Protein AF-A0A9E3Y0P7-F1 (afdb_monomer_lite)

Secondary structure (DSSP, 8-state):
-PEEEEEEEEEGGGTEEEEEEEPPPPTT--SPPPPEEEE-SSTTEEEEEETTEEEEEEEESHHHHTTSS--SS-GGGHHHHHHHHHHHHHHHHT---HHHHHH--EEEEEEEEGGGGBPP--------HHHHHHHHHHHHHHHHHHHHHHHHHHTT--SS-HHHHHHHHHHHHHHHHHHHHHHHHSS--HHHHHHHHHHHHHSSSS-HHHHHHHHHHHHHTT-TTTHHHHHHHHHHHHHHHHH----

Sequence (247 aa):
MTSAHVLLRYRPGADVLTGTVTVPAPADASGRDVDEVVETPDADTTLTWRDGVLSSFQLVFAAARTGQGPLPLPPALWPTVDTLIVTALHAVDDVHDVGARMRARAEATCELPIEALMRPAHADVAGSPHQLALARRTAERLSRSLSQLADAVHTRVPVDDEVEALHTDHLARLLRELSTTLDLHDTTAPGATAATRVAARAGETFAPAELELLETALTELDDPAEWSLAEESLESLLTALISQPDR

Foldseek 3Di:
DFKKKKKWKAQLLFRKIKIAIHGPDDPPPPDDPWDWDWDDQFPQKIFIATNQFTGMIMGGLLVLCVPVDDDPFQPVCNVVSNVQNVVQVVVCPPPPDPVCSRVDMTMDMDMDHRVSRGHPDDDPDDDDPVLLVVLLVLLLLLLVLLLLVLVLLLVQQDPPDPVLNVLSNVLSVLSNVQSVRSNPPSGADLSSLSVSLVSLVVHPSDDPVLSVLSNVLSVLSNDSVSSVVNSVSSVVSSVVSVVCVPD

pLDDT: mean 88.35, std 10.67, range [43.59, 98.06]

Structure (mmCIF, N/CA/C/O backbone):
data_AF-A0A9E3Y0P7-F1
#
_entry.id   AF-A0A9E3Y0P7-F1
#
loop_
_atom_site.group_PDB
_atom_site.id
_atom_site.type_symbol
_atom_site.label_atom_id
_atom_site.label_alt_id
_atom_site.label_comp_id
_atom_site.label_asym_id
_atom_site.label_entity_id
_atom_site.label_seq_id
_atom_site.pdbx_PDB_ins_code
_atom_site.Cartn_x
_atom_site.Cartn_y
_atom_site.Cartn_z
_atom_site.occupancy
_atom_site.B_iso_or_equiv
_atom_site.auth_seq_id
_atom_site.auth_comp_id
_atom_site.auth_asym_id
_atom_site.auth_atom_id
_atom_site.pdbx_PDB_model_num
ATOM 1 N N . MET A 1 1 ? 20.889 5.297 -29.175 1.00 59.59 1 MET A N 1
ATOM 2 C CA . MET A 1 1 ? 20.507 4.938 -27.796 1.00 59.59 1 MET A CA 1
ATOM 3 C C . MET A 1 1 ? 19.545 3.782 -27.898 1.00 59.59 1 MET A C 1
ATOM 5 O O . MET A 1 1 ? 18.612 3.883 -28.685 1.00 59.59 1 MET A O 1
ATOM 9 N N . THR A 1 2 ? 19.823 2.684 -27.205 1.00 84.38 2 THR A N 1
ATOM 10 C CA . THR A 1 2 ? 18.924 1.529 -27.185 1.00 84.38 2 THR A CA 1
ATOM 11 C C . THR A 1 2 ? 17.868 1.801 -26.118 1.00 84.38 2 THR A C 1
ATOM 13 O O . THR A 1 2 ? 18.213 2.000 -24.956 1.00 84.38 2 THR A O 1
ATOM 16 N N . SER A 1 3 ? 16.603 1.898 -26.518 1.00 91.38 3 SER A N 1
ATOM 17 C CA . SER A 1 3 ? 15.475 2.072 -25.601 1.00 91.38 3 SER A CA 1
ATOM 18 C C . SER A 1 3 ? 14.857 0.720 -25.253 1.00 91.38 3 SER A C 1
ATOM 20 O O . SER A 1 3 ? 14.897 -0.220 -26.047 1.00 91.38 3 SER A O 1
ATOM 22 N N . ALA A 1 4 ? 14.292 0.626 -24.056 1.00 93.56 4 ALA A N 1
ATOM 23 C CA . ALA A 1 4 ? 13.408 -0.445 -23.637 1.00 93.56 4 ALA A CA 1
ATOM 24 C C . ALA A 1 4 ? 11.958 0.041 -23.710 1.00 93.56 4 ALA A C 1
ATOM 26 O O . ALA A 1 4 ? 11.659 1.189 -23.371 1.00 93.56 4 ALA A O 1
ATOM 27 N N . HIS A 1 5 ? 11.059 -0.847 -24.122 1.00 96.12 5 HIS A N 1
ATOM 28 C CA . HIS A 1 5 ? 9.625 -0.603 -24.091 1.00 96.12 5 HIS A CA 1
ATOM 29 C C . HIS A 1 5 ? 9.048 -1.151 -22.787 1.00 96.12 5 HIS A C 1
ATOM 31 O O . HIS A 1 5 ? 9.172 -2.345 -22.503 1.00 96.12 5 HIS A O 1
ATOM 37 N N . VAL A 1 6 ? 8.396 -0.298 -22.007 1.00 97.38 6 VAL A N 1
ATOM 38 C CA . VAL A 1 6 ? 7.782 -0.661 -20.731 1.00 97.38 6 VAL A CA 1
ATOM 39 C C . VAL A 1 6 ? 6.270 -0.654 -20.882 1.00 97.38 6 VAL A C 1
ATOM 41 O O . VAL A 1 6 ? 5.691 0.328 -21.337 1.00 97.38 6 VAL A O 1
ATOM 44 N N . LEU A 1 7 ? 5.630 -1.744 -20.472 1.00 98.06 7 LEU A N 1
ATOM 45 C CA . LEU A 1 7 ? 4.182 -1.857 -20.350 1.00 98.06 7 LEU A CA 1
ATOM 46 C C . LEU A 1 7 ? 3.812 -1.951 -18.873 1.00 98.06 7 LEU A C 1
ATOM 48 O O . LEU A 1 7 ? 4.212 -2.895 -18.191 1.00 98.06 7 LEU A O 1
ATOM 52 N N . LEU A 1 8 ? 3.022 -0.988 -18.415 1.00 98.06 8 LEU A N 1
ATOM 53 C CA . LEU A 1 8 ? 2.489 -0.882 -17.066 1.00 98.06 8 LEU A CA 1
ATOM 54 C C . LEU A 1 8 ? 1.010 -1.251 -17.069 1.00 98.06 8 LEU A C 1
ATOM 56 O O . LEU A 1 8 ? 0.260 -0.836 -17.954 1.00 98.06 8 LEU A O 1
ATOM 60 N N . ARG A 1 9 ? 0.581 -2.005 -16.059 1.00 97.94 9 ARG A N 1
ATOM 61 C CA . ARG A 1 9 ? -0.820 -2.362 -15.837 1.00 97.94 9 ARG A CA 1
ATOM 62 C C . ARG A 1 9 ? -1.179 -2.156 -14.382 1.00 97.94 9 ARG A C 1
ATOM 64 O O . ARG A 1 9 ? -0.541 -2.740 -13.509 1.00 97.94 9 ARG A O 1
ATOM 71 N N . TYR A 1 10 ? -2.234 -1.394 -14.141 1.00 97.81 10 TYR A N 1
ATOM 72 C CA . TYR A 1 10 ? -2.752 -1.128 -12.809 1.00 97.81 10 TYR A CA 1
ATOM 73 C C . TYR A 1 10 ? -4.181 -1.653 -12.662 1.00 97.81 10 TYR A C 1
ATOM 75 O O . TYR A 1 10 ? -5.008 -1.523 -13.571 1.00 97.81 10 TYR A O 1
ATOM 83 N N . ARG A 1 11 ? -4.467 -2.273 -11.515 1.00 96.25 11 ARG A N 1
ATOM 84 C CA . ARG A 1 11 ? -5.785 -2.794 -11.141 1.00 96.25 11 ARG A CA 1
ATOM 85 C C . ARG A 1 11 ? -6.314 -2.033 -9.922 1.00 96.25 11 ARG A C 1
ATOM 87 O O . ARG A 1 11 ? -6.001 -2.455 -8.811 1.00 96.25 11 ARG A O 1
ATOM 94 N N . PRO A 1 12 ? -7.164 -1.004 -10.103 1.00 93.25 12 PRO A N 1
ATOM 95 C CA . PRO A 1 12 ? -7.681 -0.198 -8.995 1.00 93.25 12 PRO A CA 1
ATOM 96 C C . PRO A 1 12 ? -8.347 -1.030 -7.895 1.00 93.25 12 PRO A C 1
ATOM 98 O O . PRO A 1 12 ? -8.016 -0.896 -6.727 1.00 93.25 12 PRO A O 1
ATOM 101 N N . GLY A 1 13 ? -9.219 -1.976 -8.265 1.00 89.06 13 GLY A N 1
ATOM 102 C CA . GLY A 1 13 ? -9.946 -2.794 -7.284 1.00 89.06 13 GLY A CA 1
ATOM 103 C C . GLY A 1 13 ? -9.088 -3.768 -6.465 1.00 89.06 13 GLY A C 1
ATOM 104 O O . GLY A 1 13 ? -9.593 -4.343 -5.510 1.00 89.06 13 GLY A O 1
ATOM 105 N N . ALA A 1 14 ? -7.827 -3.995 -6.842 1.00 90.69 14 ALA A N 1
ATOM 106 C CA . ALA A 1 14 ? -6.884 -4.810 -6.070 1.00 90.69 14 ALA A CA 1
ATOM 107 C C . ALA A 1 14 ? -5.692 -3.993 -5.543 1.00 90.69 14 ALA A C 1
ATOM 109 O O . ALA A 1 14 ? -4.839 -4.546 -4.863 1.00 90.69 14 ALA A O 1
ATOM 110 N N . ASP A 1 15 ? -5.608 -2.719 -5.922 1.00 94.38 15 ASP A N 1
ATOM 111 C CA . ASP A 1 15 ? -4.443 -1.855 -5.764 1.00 94.38 15 ASP A CA 1
ATOM 112 C C . ASP A 1 15 ? -3.098 -2.510 -6.147 1.00 94.38 15 ASP A C 1
ATOM 114 O O . ASP A 1 15 ? -2.099 -2.417 -5.436 1.00 94.38 15 ASP A O 1
ATOM 118 N N . VAL A 1 16 ? -3.073 -3.206 -7.290 1.00 96.06 16 VAL A N 1
ATOM 119 C CA . VAL A 1 16 ? -1.866 -3.884 -7.796 1.00 96.06 16 VAL A CA 1
ATOM 120 C C . VAL A 1 16 ? -1.374 -3.223 -9.073 1.00 96.06 16 VAL A C 1
ATOM 122 O O . VAL A 1 16 ? -2.110 -3.135 -10.063 1.00 96.06 16 VAL A O 1
ATOM 125 N N . LEU A 1 17 ? -0.103 -2.831 -9.070 1.00 97.25 17 LEU A N 1
ATOM 126 C CA . LEU A 1 17 ? 0.642 -2.379 -10.237 1.00 97.25 17 LEU A CA 1
ATOM 127 C C . LEU A 1 17 ? 1.599 -3.480 -10.693 1.00 97.25 17 LEU A C 1
ATOM 129 O O . LEU A 1 17 ? 2.360 -4.030 -9.903 1.00 97.25 17 LEU A O 1
ATOM 133 N N . THR A 1 18 ? 1.601 -3.763 -11.990 1.00 97.88 18 THR A N 1
ATOM 134 C CA . THR A 1 18 ? 2.575 -4.657 -12.623 1.00 97.88 18 THR A CA 1
ATOM 135 C C . THR A 1 18 ? 3.251 -3.954 -13.785 1.00 97.88 18 THR A C 1
ATOM 137 O O . THR A 1 18 ? 2.623 -3.154 -14.482 1.00 97.88 18 THR A O 1
ATOM 140 N N . GLY A 1 19 ? 4.520 -4.270 -14.012 1.00 97.50 19 GLY A N 1
ATOM 141 C CA . GLY A 1 19 ? 5.274 -3.773 -15.152 1.00 97.50 19 GLY A CA 1
ATOM 142 C C . GLY A 1 19 ? 6.023 -4.888 -15.856 1.00 97.50 19 GLY A C 1
ATOM 143 O O . GLY A 1 19 ? 6.498 -5.830 -15.227 1.00 97.50 19 GLY A O 1
ATOM 144 N N . THR A 1 20 ? 6.127 -4.772 -17.175 1.00 97.44 20 THR A N 1
ATOM 145 C CA . THR A 1 20 ? 6.933 -5.659 -18.019 1.00 97.44 20 THR A CA 1
ATOM 146 C C . THR A 1 20 ? 7.803 -4.816 -18.934 1.00 97.44 20 THR A C 1
ATOM 148 O O . THR A 1 20 ? 7.320 -3.875 -19.564 1.00 97.44 20 THR A O 1
ATOM 151 N N . VAL A 1 21 ? 9.089 -5.141 -18.990 1.00 95.81 21 VAL A N 1
ATOM 152 C CA . VAL A 1 21 ? 10.099 -4.423 -19.760 1.00 95.81 21 VAL A CA 1
ATOM 153 C C . VAL A 1 21 ? 10.561 -5.318 -20.898 1.00 95.81 21 VAL A C 1
ATOM 155 O O . VAL A 1 21 ? 11.032 -6.435 -20.697 1.00 95.81 21 VAL A O 1
ATOM 158 N N . THR A 1 22 ? 10.423 -4.816 -22.118 1.00 94.06 22 THR A N 1
ATOM 159 C CA . THR A 1 22 ? 10.904 -5.474 -23.331 1.00 94.06 22 THR A CA 1
ATOM 160 C C . THR A 1 22 ? 12.111 -4.716 -23.854 1.00 94.06 22 THR A C 1
ATOM 162 O O . THR A 1 22 ? 12.001 -3.572 -24.294 1.00 94.06 22 THR A O 1
ATOM 165 N N . VAL A 1 23 ? 13.270 -5.368 -23.812 1.00 89.12 23 VAL A N 1
ATOM 166 C CA . VAL A 1 23 ? 14.513 -4.846 -24.379 1.00 89.12 23 VAL A CA 1
ATOM 167 C C . VAL A 1 23 ? 14.683 -5.416 -25.794 1.00 89.12 23 VAL A C 1
ATOM 169 O O . VAL A 1 23 ? 14.512 -6.626 -25.971 1.00 89.12 23 VAL A O 1
ATOM 172 N N . PRO A 1 24 ? 15.006 -4.598 -26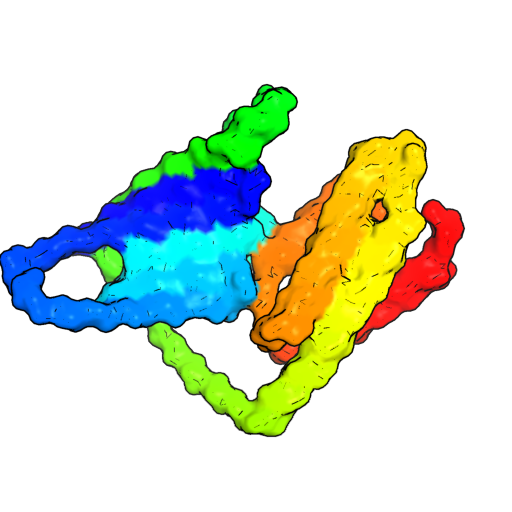.813 1.00 80.69 24 PRO A N 1
ATOM 173 C CA . PRO A 1 24 ? 15.304 -5.097 -28.149 1.00 80.69 24 PRO A CA 1
ATOM 174 C C . PRO A 1 24 ? 16.479 -6.074 -28.085 1.00 80.69 24 PRO A C 1
ATOM 176 O O . PRO A 1 24 ? 17.546 -5.727 -27.576 1.00 80.69 24 PRO A O 1
ATOM 179 N N . ALA A 1 25 ? 16.292 -7.292 -28.599 1.00 69.25 25 ALA A N 1
ATOM 180 C CA . ALA A 1 25 ? 17.371 -8.269 -28.645 1.00 69.25 25 ALA A CA 1
ATOM 181 C C . ALA A 1 25 ? 18.546 -7.698 -29.463 1.00 69.25 25 ALA A C 1
ATOM 183 O O . ALA A 1 25 ? 18.326 -7.206 -30.577 1.00 69.25 25 ALA A O 1
ATOM 184 N N . PRO A 1 26 ? 19.792 -7.759 -28.960 1.00 63.50 26 PRO A N 1
ATOM 185 C CA . PRO A 1 26 ? 20.939 -7.480 -29.804 1.00 63.50 26 PRO A CA 1
ATOM 186 C C . PRO A 1 26 ? 20.954 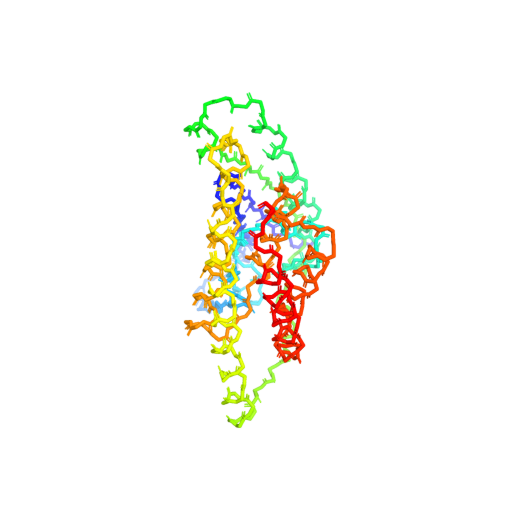-8.497 -30.951 1.00 63.50 26 PRO A C 1
ATOM 188 O O . PRO A 1 26 ? 20.660 -9.674 -30.737 1.00 63.50 26 PRO A O 1
ATOM 191 N N . ALA A 1 27 ? 21.302 -8.045 -32.160 1.00 57.06 27 ALA A N 1
ATOM 192 C CA . ALA A 1 27 ? 21.234 -8.838 -33.394 1.00 57.06 27 ALA A CA 1
ATOM 193 C C . ALA A 1 27 ? 21.994 -10.186 -33.339 1.00 57.06 27 ALA A C 1
ATOM 195 O O . ALA A 1 27 ? 21.704 -11.070 -34.140 1.00 57.06 27 ALA A O 1
ATOM 196 N N . ASP A 1 28 ? 22.885 -10.365 -32.355 1.00 57.88 28 ASP A N 1
ATOM 197 C CA . ASP A 1 28 ? 23.765 -11.528 -32.197 1.00 57.88 28 ASP A CA 1
ATOM 198 C C . ASP A 1 28 ? 23.522 -12.332 -30.896 1.00 57.88 28 ASP A C 1
ATOM 200 O O . ASP A 1 28 ? 24.358 -13.139 -30.487 1.00 57.88 28 ASP A O 1
ATOM 204 N N . ALA A 1 29 ? 22.389 -12.137 -30.210 1.00 58.00 29 ALA A N 1
ATOM 205 C CA . ALA A 1 29 ? 22.069 -12.830 -28.954 1.00 58.00 29 ALA A CA 1
ATOM 206 C C . ALA A 1 29 ? 21.524 -14.257 -29.169 1.00 58.00 29 ALA A C 1
ATOM 208 O O . ALA A 1 29 ? 20.414 -14.589 -28.755 1.00 58.00 29 ALA A O 1
ATOM 209 N N . SER A 1 30 ? 22.292 -15.132 -29.819 1.00 51.94 30 SER A N 1
ATOM 210 C CA . SER A 1 30 ? 21.978 -16.563 -29.856 1.00 51.94 30 SER A CA 1
ATOM 211 C C . SER A 1 30 ? 22.623 -17.285 -28.667 1.00 51.94 30 SER A C 1
ATOM 213 O O . SER A 1 30 ? 23.836 -17.486 -28.651 1.00 51.94 30 SER A O 1
ATOM 215 N N . GLY A 1 31 ? 21.810 -17.709 -27.694 1.00 54.59 31 GLY A N 1
ATOM 216 C CA . GLY A 1 31 ? 22.159 -18.793 -26.764 1.00 54.59 31 GLY A CA 1
ATOM 217 C C . GLY A 1 31 ? 22.937 -18.434 -25.493 1.00 54.59 31 GLY A C 1
ATOM 218 O O . GLY A 1 31 ? 23.616 -19.309 -24.962 1.00 54.59 31 GLY A O 1
ATOM 219 N N . ARG A 1 32 ? 22.864 -17.197 -24.985 1.00 58.84 32 ARG A N 1
ATOM 220 C CA . ARG A 1 32 ? 23.316 -16.927 -23.608 1.00 58.84 32 ARG A CA 1
ATOM 221 C C . ARG A 1 32 ? 22.236 -17.342 -22.614 1.00 58.84 32 ARG A C 1
ATOM 223 O O . ARG A 1 32 ? 21.102 -16.890 -22.746 1.00 58.84 32 ARG A O 1
ATOM 230 N N . ASP A 1 33 ? 22.616 -18.157 -21.630 1.00 61.19 33 ASP A N 1
ATOM 231 C CA . ASP A 1 33 ? 21.880 -18.234 -20.369 1.00 61.19 33 ASP A CA 1
ATOM 232 C C . ASP A 1 33 ? 21.888 -16.835 -19.764 1.00 61.19 33 ASP A C 1
ATOM 234 O O . ASP A 1 33 ? 22.947 -16.246 -19.531 1.00 61.19 33 ASP A O 1
ATOM 238 N N . VAL A 1 34 ? 20.693 -16.280 -19.628 1.00 72.56 34 VAL A N 1
ATOM 239 C CA . VAL A 1 34 ? 20.482 -14.931 -19.134 1.00 72.56 34 VAL A CA 1
ATOM 240 C C . VAL A 1 34 ? 20.297 -15.026 -17.630 1.00 72.56 34 VAL A C 1
ATOM 242 O O . VAL A 1 34 ? 19.441 -15.788 -17.180 1.00 72.56 34 VAL A O 1
ATOM 245 N N . ASP A 1 35 ? 21.103 -14.295 -16.862 1.00 80.56 35 ASP A N 1
ATOM 246 C CA . ASP A 1 35 ? 21.000 -14.329 -15.403 1.00 80.56 35 ASP A CA 1
ATOM 247 C C . ASP A 1 35 ? 19.690 -13.656 -14.982 1.00 80.56 35 ASP A C 1
ATOM 249 O O . ASP A 1 35 ? 19.445 -12.491 -15.321 1.00 80.56 35 ASP A O 1
ATOM 253 N N . GLU A 1 36 ? 18.830 -14.412 -14.300 1.00 87.62 36 GLU A N 1
ATOM 254 C CA . GLU A 1 36 ? 17.542 -13.949 -13.795 1.00 87.62 36 GLU A CA 1
ATOM 255 C C . GLU A 1 36 ? 17.575 -13.938 -12.270 1.00 87.62 36 GLU A C 1
ATOM 257 O O . GLU A 1 36 ? 17.712 -14.976 -11.622 1.00 87.62 36 GLU A O 1
ATOM 262 N N . VAL A 1 37 ? 17.434 -12.745 -11.698 1.00 89.75 37 VAL A N 1
ATOM 263 C CA . VAL A 1 37 ? 17.455 -12.524 -10.253 1.00 89.75 37 VAL A CA 1
ATOM 264 C C . VAL A 1 37 ? 16.094 -11.996 -9.829 1.00 89.75 37 VAL A C 1
ATOM 266 O O . VAL A 1 37 ? 15.655 -10.948 -10.303 1.00 89.75 37 VAL A O 1
ATOM 269 N N . VAL A 1 38 ? 15.432 -12.714 -8.925 1.00 91.25 38 VAL A N 1
ATOM 270 C CA . VAL A 1 38 ? 14.191 -12.264 -8.287 1.00 91.25 38 VAL A CA 1
ATOM 271 C C . VAL A 1 38 ? 14.531 -11.661 -6.932 1.00 91.25 38 VAL A C 1
ATOM 273 O O . VAL A 1 38 ? 15.202 -12.294 -6.119 1.00 91.25 38 VAL A O 1
ATOM 276 N N . GLU A 1 39 ? 14.053 -10.447 -6.696 1.00 90.38 39 GLU A N 1
ATOM 277 C CA . GLU A 1 39 ? 14.195 -9.731 -5.435 1.00 90.38 39 GLU A CA 1
ATOM 278 C C . GLU A 1 39 ? 12.827 -9.426 -4.834 1.00 90.38 39 GLU A C 1
ATOM 280 O O . GLU A 1 39 ? 11.889 -9.032 -5.531 1.00 90.38 39 GLU A O 1
ATOM 285 N N . THR A 1 40 ? 12.744 -9.560 -3.516 1.00 88.56 40 THR A N 1
ATOM 286 C CA . THR A 1 40 ? 11.600 -9.150 -2.700 1.00 88.56 40 THR A CA 1
ATOM 287 C C . THR A 1 40 ? 12.117 -8.175 -1.643 1.00 88.56 40 THR A C 1
ATOM 289 O O . THR A 1 40 ? 12.481 -8.616 -0.551 1.00 88.56 40 THR A O 1
ATOM 292 N N . PRO A 1 41 ? 12.273 -6.879 -1.982 1.00 85.56 41 PRO A N 1
ATOM 293 C CA . PRO A 1 41 ? 12.840 -5.893 -1.058 1.00 85.56 41 PRO A CA 1
ATOM 294 C C . PRO A 1 41 ? 11.957 -5.673 0.179 1.00 85.56 41 PRO A C 1
ATOM 296 O O . PRO A 1 41 ? 12.464 -5.294 1.229 1.00 85.56 41 PRO A O 1
ATOM 299 N N . ASP A 1 42 ? 10.661 -5.947 0.048 1.00 89.00 42 ASP A N 1
ATOM 300 C CA . ASP A 1 42 ? 9.655 -5.946 1.105 1.00 89.00 42 ASP A CA 1
ATOM 301 C C . ASP A 1 42 ? 8.555 -6.971 0.769 1.00 89.00 42 ASP A C 1
ATOM 303 O O . ASP A 1 42 ? 8.553 -7.552 -0.324 1.00 89.00 42 ASP A O 1
ATOM 307 N N . ALA A 1 43 ? 7.620 -7.200 1.694 1.00 88.62 43 ALA A N 1
ATOM 308 C CA . ALA A 1 43 ? 6.556 -8.194 1.541 1.00 88.62 43 ALA A CA 1
ATOM 309 C C . ALA A 1 43 ? 5.576 -7.908 0.390 1.00 88.62 43 ALA A C 1
ATOM 311 O O . ALA A 1 43 ? 4.974 -8.843 -0.142 1.00 88.62 43 ALA A O 1
ATOM 312 N N . ASP A 1 44 ? 5.423 -6.645 -0.022 1.00 92.38 44 ASP A N 1
ATOM 313 C CA . ASP A 1 44 ? 4.426 -6.243 -1.021 1.00 92.38 44 ASP A CA 1
ATOM 314 C C . ASP A 1 44 ? 5.053 -5.945 -2.396 1.00 92.38 44 ASP A C 1
ATOM 316 O O . ASP A 1 44 ? 4.370 -5.463 -3.309 1.00 92.38 44 ASP A O 1
ATOM 320 N N . THR A 1 45 ? 6.349 -6.233 -2.563 1.00 93.06 45 THR A N 1
ATOM 321 C CA . THR A 1 45 ? 7.111 -5.918 -3.775 1.00 93.06 45 THR A CA 1
ATOM 322 C C . THR A 1 45 ? 7.848 -7.136 -4.302 1.00 93.06 45 THR A C 1
ATOM 324 O O . THR A 1 45 ? 8.558 -7.838 -3.587 1.00 93.06 45 THR A O 1
ATOM 327 N N . THR A 1 46 ? 7.749 -7.360 -5.607 1.00 95.31 46 THR A N 1
ATOM 328 C CA . THR A 1 46 ? 8.589 -8.322 -6.322 1.00 95.31 46 THR A CA 1
ATOM 329 C C . THR A 1 46 ? 9.205 -7.646 -7.533 1.00 95.31 46 THR A C 1
ATOM 331 O O . THR A 1 46 ? 8.487 -7.073 -8.354 1.00 95.31 46 THR A O 1
ATOM 334 N N . LEU A 1 47 ? 10.525 -7.735 -7.662 1.00 95.69 47 LEU A N 1
ATOM 335 C CA . LEU A 1 47 ? 11.296 -7.237 -8.795 1.00 95.69 47 LEU A CA 1
ATOM 336 C C . LEU A 1 47 ? 11.997 -8.414 -9.467 1.00 95.69 47 LEU A C 1
ATOM 338 O O . LEU A 1 47 ? 12.584 -9.266 -8.805 1.00 95.69 47 LEU A O 1
ATOM 342 N N . THR A 1 48 ? 11.953 -8.463 -10.789 1.00 95.12 48 THR A N 1
ATOM 343 C CA . THR A 1 48 ? 12.698 -9.439 -11.581 1.00 95.12 48 THR A CA 1
ATOM 344 C C . THR A 1 48 ? 13.708 -8.684 -12.419 1.00 95.12 48 THR A C 1
ATOM 346 O O . THR A 1 48 ? 13.351 -7.781 -13.178 1.00 95.12 48 THR A O 1
ATOM 349 N N . TRP A 1 49 ? 14.971 -9.057 -12.285 1.00 93.19 49 TRP A N 1
ATOM 350 C CA . TRP A 1 49 ? 16.081 -8.497 -13.037 1.00 93.19 49 TRP A CA 1
ATOM 351 C C . TRP A 1 49 ? 16.597 -9.537 -14.015 1.00 93.19 49 TRP A C 1
ATOM 353 O O . TRP A 1 49 ? 16.741 -10.706 -13.667 1.00 93.19 49 TRP A O 1
ATOM 363 N N . ARG A 1 50 ? 16.901 -9.104 -15.234 1.00 91.25 50 ARG A N 1
ATOM 364 C CA . ARG A 1 50 ? 17.491 -9.924 -16.285 1.00 91.25 50 ARG A CA 1
ATOM 365 C C . ARG A 1 50 ? 18.703 -9.199 -16.850 1.00 91.25 50 ARG A C 1
ATOM 367 O O . ARG A 1 50 ? 18.565 -8.064 -17.299 1.00 91.25 50 ARG A O 1
ATOM 374 N N . ASP A 1 51 ? 19.881 -9.816 -16.779 1.00 87.69 51 ASP A N 1
ATOM 375 C CA . ASP A 1 51 ? 21.163 -9.168 -17.126 1.00 87.69 51 ASP A CA 1
ATOM 376 C C . ASP A 1 51 ? 21.384 -7.821 -16.404 1.00 87.69 51 ASP A C 1
ATOM 378 O O . ASP A 1 51 ? 21.942 -6.870 -16.952 1.00 87.69 51 ASP A O 1
ATOM 382 N N . GLY A 1 52 ? 20.901 -7.705 -15.162 1.00 88.56 52 GLY A N 1
ATOM 383 C CA . GLY A 1 52 ? 20.990 -6.463 -14.390 1.00 88.56 52 GLY A CA 1
ATOM 384 C C . GLY A 1 52 ? 20.066 -5.335 -14.868 1.00 88.56 52 GLY A C 1
ATOM 385 O O . GLY A 1 52 ? 20.198 -4.222 -14.372 1.00 88.56 52 GLY A O 1
ATOM 386 N N . VAL A 1 53 ? 19.126 -5.599 -15.779 1.00 91.94 53 VAL A N 1
ATOM 387 C CA . VAL A 1 53 ? 18.061 -4.672 -16.199 1.00 91.94 53 VAL A CA 1
ATOM 388 C C . VAL A 1 53 ? 16.727 -5.156 -15.639 1.00 91.94 53 VAL A C 1
ATOM 390 O O . VAL A 1 53 ? 16.465 -6.358 -15.617 1.00 91.94 53 VAL A O 1
ATOM 393 N N . LEU A 1 54 ? 15.867 -4.247 -15.181 1.00 94.56 54 LEU A N 1
ATOM 394 C CA . LEU A 1 54 ? 14.532 -4.607 -14.705 1.00 94.56 54 LEU A CA 1
ATOM 395 C C . LEU A 1 54 ? 13.749 -5.258 -15.851 1.00 94.56 54 LEU A C 1
ATOM 397 O O . LEU A 1 54 ? 13.592 -4.644 -16.903 1.00 94.56 54 LEU A O 1
ATOM 401 N N . SER A 1 55 ? 13.268 -6.486 -15.663 1.00 95.19 55 SER A N 1
ATOM 402 C CA . SER A 1 55 ? 12.494 -7.236 -16.661 1.00 95.19 55 SER A CA 1
ATOM 403 C C . SER A 1 55 ? 11.000 -7.228 -16.344 1.00 95.19 55 SER A C 1
ATOM 405 O O . SER A 1 55 ? 10.171 -7.049 -17.238 1.00 95.19 55 SER A O 1
ATOM 407 N N . SER A 1 56 ? 10.642 -7.358 -15.070 1.00 97.00 56 SER A N 1
ATOM 408 C CA . SER A 1 56 ? 9.268 -7.227 -14.595 1.00 97.00 56 SER A CA 1
ATOM 409 C C . SER A 1 56 ? 9.212 -6.816 -13.135 1.00 97.00 56 SER A C 1
ATOM 411 O O . SER A 1 56 ? 10.186 -6.957 -12.400 1.00 97.00 56 SER A O 1
ATOM 413 N N . PHE A 1 57 ? 8.056 -6.319 -12.710 1.00 97.19 57 PHE A N 1
ATOM 414 C CA . PHE A 1 57 ? 7.799 -6.026 -11.308 1.00 97.19 57 PHE A CA 1
ATOM 415 C C . PHE A 1 57 ? 6.320 -6.158 -10.951 1.00 97.19 57 PHE A C 1
ATOM 417 O O . PHE A 1 57 ? 5.445 -6.033 -11.814 1.00 97.19 57 PHE A O 1
ATOM 424 N N . GLN A 1 58 ? 6.060 -6.349 -9.662 1.00 97.31 58 GLN A N 1
ATOM 425 C CA . GLN A 1 58 ? 4.747 -6.269 -9.039 1.00 97.31 58 GLN A CA 1
ATOM 426 C C . GLN A 1 58 ? 4.853 -5.462 -7.745 1.00 97.31 58 GLN A C 1
ATOM 428 O O . GLN A 1 58 ? 5.700 -5.760 -6.906 1.00 97.31 58 GLN A O 1
ATOM 433 N N . LEU A 1 59 ? 3.986 -4.464 -7.595 1.00 95.56 59 LEU A N 1
ATOM 434 C CA . LEU A 1 59 ? 3.786 -3.707 -6.363 1.00 95.56 59 LEU A CA 1
ATOM 435 C C . LEU A 1 59 ? 2.328 -3.879 -5.935 1.00 95.56 59 LEU A C 1
ATOM 437 O O . LEU A 1 59 ? 1.416 -3.584 -6.715 1.00 95.56 59 LEU A O 1
ATOM 441 N N . VAL A 1 60 ? 2.114 -4.347 -4.710 1.00 94.75 60 VAL A N 1
ATOM 442 C CA . VAL A 1 60 ? 0.804 -4.358 -4.050 1.00 94.75 60 VAL A CA 1
ATOM 443 C C . VAL A 1 60 ? 0.679 -3.090 -3.199 1.00 94.75 60 VAL A C 1
ATOM 445 O O . VAL A 1 60 ? 1.676 -2.556 -2.712 1.00 94.75 60 VAL A O 1
ATOM 448 N N . PHE A 1 61 ? -0.543 -2.573 -3.084 1.00 93.75 61 PHE A N 1
ATOM 449 C CA . PHE A 1 61 ? -0.854 -1.273 -2.483 1.00 93.75 61 PHE A CA 1
ATOM 450 C C . PHE A 1 61 ? -0.180 -0.092 -3.203 1.00 93.75 61 PHE A C 1
ATOM 452 O O . PHE A 1 61 ? 0.331 0.849 -2.588 1.00 93.75 61 PHE A O 1
ATOM 459 N N . ALA A 1 62 ? -0.124 -0.160 -4.536 1.00 93.19 62 ALA A N 1
ATOM 460 C CA . ALA A 1 62 ? 0.623 0.798 -5.342 1.00 93.19 62 ALA A CA 1
ATOM 461 C C . ALA A 1 62 ? 0.086 2.232 -5.209 1.00 93.19 62 ALA A C 1
ATOM 463 O O . ALA A 1 62 ? 0.882 3.158 -5.076 1.00 93.19 62 ALA A O 1
ATOM 464 N N . ALA A 1 63 ? -1.236 2.425 -5.204 1.00 92.94 63 ALA A N 1
ATOM 465 C CA . ALA A 1 63 ? -1.853 3.728 -4.992 1.00 92.94 63 ALA A CA 1
ATOM 466 C C . ALA A 1 63 ? -1.638 4.236 -3.575 1.00 92.94 63 ALA A C 1
ATOM 468 O O . ALA A 1 63 ? -1.301 5.406 -3.415 1.00 92.94 63 ALA A O 1
ATOM 469 N N . ALA A 1 64 ? -1.758 3.378 -2.559 1.00 90.81 64 ALA A N 1
ATOM 470 C CA . ALA A 1 64 ? -1.493 3.797 -1.186 1.00 90.81 64 ALA A CA 1
ATOM 471 C C . ALA A 1 64 ? -0.058 4.327 -1.009 1.00 90.81 64 ALA A C 1
ATOM 473 O O . ALA A 1 64 ? 0.165 5.276 -0.261 1.00 90.81 64 ALA A O 1
ATOM 474 N N . ARG A 1 65 ? 0.908 3.760 -1.745 1.00 88.62 65 ARG A N 1
ATOM 475 C CA . ARG A 1 65 ? 2.308 4.210 -1.761 1.00 88.62 65 ARG A CA 1
ATOM 476 C C . ARG A 1 65 ? 2.529 5.520 -2.527 1.00 88.62 65 ARG A C 1
ATOM 478 O O . ARG A 1 65 ? 3.530 6.196 -2.275 1.00 88.62 65 ARG A O 1
ATOM 485 N N . THR A 1 66 ? 1.638 5.905 -3.446 1.00 84.31 66 THR A N 1
ATOM 486 C CA . THR A 1 66 ? 1.790 7.176 -4.175 1.00 84.31 66 THR A CA 1
ATOM 487 C C . THR A 1 66 ? 1.742 8.356 -3.199 1.00 84.31 66 THR A C 1
ATOM 489 O O . THR A 1 66 ? 0.817 8.503 -2.405 1.00 84.31 66 THR A O 1
ATOM 492 N N . GLY A 1 67 ? 2.790 9.183 -3.205 1.00 70.62 67 GLY A N 1
ATOM 493 C CA . GLY A 1 67 ? 2.927 10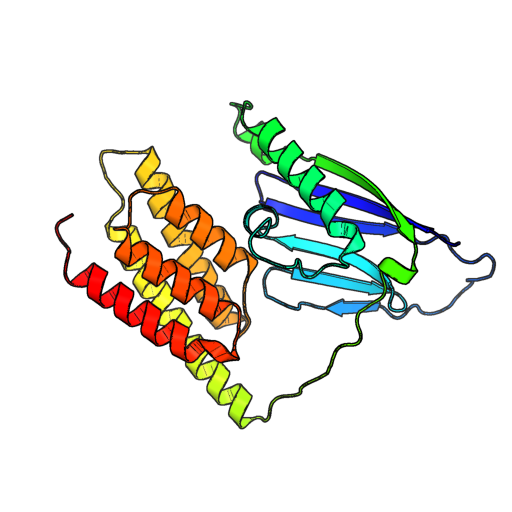.316 -2.281 1.00 70.62 67 GLY A CA 1
ATOM 494 C C . GLY A 1 67 ? 3.415 9.976 -0.864 1.00 70.62 67 GLY A C 1
ATOM 495 O O . GLY A 1 67 ? 3.529 10.895 -0.056 1.00 70.62 67 GLY A O 1
ATOM 496 N N . GLN A 1 68 ? 3.732 8.710 -0.554 1.00 73.38 68 GLN A N 1
ATOM 497 C CA . GLN A 1 68 ? 4.278 8.291 0.752 1.00 73.38 68 GLN A CA 1
ATOM 498 C C . GLN A 1 68 ? 5.810 8.140 0.765 1.00 73.38 68 GLN A C 1
ATOM 500 O O . GLN A 1 68 ? 6.390 7.912 1.821 1.00 73.38 68 GLN A O 1
ATOM 505 N N . GLY A 1 69 ? 6.483 8.274 -0.381 1.00 70.94 69 GLY A N 1
ATOM 506 C CA . GLY A 1 69 ? 7.936 8.137 -0.473 1.00 70.94 69 GLY A CA 1
ATOM 507 C C . GLY A 1 69 ? 8.403 7.603 -1.829 1.00 70.94 69 GLY A C 1
ATOM 508 O O . GLY A 1 69 ? 7.606 7.515 -2.767 1.00 70.94 69 GLY A O 1
ATOM 509 N N . PRO A 1 70 ? 9.699 7.273 -1.961 1.00 77.12 70 PRO A N 1
ATOM 510 C CA . PRO A 1 70 ? 10.232 6.666 -3.172 1.00 77.12 70 PRO A CA 1
ATOM 511 C C . PRO A 1 70 ? 9.660 5.257 -3.366 1.00 77.12 70 PRO A C 1
ATOM 513 O O . PRO A 1 70 ? 9.681 4.435 -2.453 1.00 77.12 70 PRO A O 1
ATOM 516 N N . LEU A 1 71 ? 9.187 4.951 -4.575 1.00 85.56 71 LEU A N 1
ATOM 517 C CA . LEU A 1 71 ? 8.812 3.580 -4.920 1.00 85.56 71 LEU A CA 1
ATOM 518 C C . LEU A 1 71 ? 10.078 2.719 -5.064 1.00 85.56 71 LEU A C 1
ATOM 520 O O . LEU A 1 71 ? 11.091 3.231 -5.555 1.00 85.56 71 LEU A O 1
ATOM 524 N N . PRO A 1 72 ? 10.024 1.411 -4.745 1.00 87.06 72 PRO A N 1
ATOM 525 C CA . PRO A 1 72 ? 11.114 0.458 -4.985 1.00 87.06 72 PRO A CA 1
ATOM 526 C C . PRO A 1 72 ? 11.233 0.115 -6.484 1.00 87.06 72 PRO A C 1
ATOM 528 O O . PRO A 1 72 ? 11.234 -1.038 -6.897 1.00 87.06 72 PRO A O 1
ATOM 531 N N . LEU A 1 73 ? 11.275 1.146 -7.326 1.00 90.81 73 LEU A N 1
ATOM 532 C CA . LEU A 1 73 ? 11.334 1.098 -8.779 1.00 90.81 73 LEU A CA 1
ATOM 533 C C . LEU A 1 73 ? 12.320 2.157 -9.275 1.00 90.81 73 LEU A C 1
ATOM 535 O O . LEU A 1 73 ? 12.450 3.208 -8.640 1.00 90.81 73 LEU A O 1
ATOM 539 N N . PRO A 1 74 ? 12.952 1.952 -10.443 1.00 92.25 74 PRO A N 1
ATOM 540 C CA . PRO A 1 74 ? 13.761 2.984 -11.070 1.00 92.25 74 PRO A CA 1
ATOM 541 C C . PRO A 1 74 ? 13.009 4.328 -11.179 1.00 92.25 74 PRO A C 1
ATOM 543 O O . PRO A 1 74 ? 11.899 4.349 -11.723 1.00 92.25 74 PRO A O 1
ATOM 546 N N . PRO A 1 75 ? 13.594 5.459 -10.728 1.00 91.62 75 PRO A N 1
ATOM 547 C CA . PRO A 1 75 ? 12.907 6.757 -10.674 1.00 91.62 75 PRO A CA 1
ATOM 548 C C . PRO A 1 75 ? 12.333 7.248 -12.006 1.00 91.62 75 PRO A C 1
ATOM 550 O O . PRO A 1 75 ? 11.357 7.993 -12.035 1.00 91.62 75 PRO A O 1
ATOM 553 N N . ALA A 1 76 ? 12.902 6.796 -13.126 1.00 93.06 76 ALA A N 1
ATOM 554 C CA . ALA A 1 76 ? 12.409 7.117 -14.462 1.00 93.06 76 ALA A CA 1
ATOM 555 C C . ALA A 1 76 ? 10.985 6.591 -14.739 1.00 93.06 76 ALA A C 1
ATOM 557 O O . ALA A 1 76 ? 10.304 7.115 -15.619 1.00 93.06 76 ALA A O 1
ATOM 558 N N . LEU A 1 77 ? 10.520 5.580 -13.994 1.00 93.75 77 LEU A N 1
ATOM 559 C CA . LEU A 1 77 ? 9.166 5.038 -14.121 1.00 93.75 77 LEU A CA 1
ATOM 560 C C . LEU A 1 77 ? 8.119 5.848 -13.349 1.00 93.75 77 LEU A C 1
ATOM 562 O O . LEU A 1 77 ? 6.950 5.829 -13.739 1.00 93.75 77 LEU A O 1
ATOM 566 N N . TRP A 1 78 ? 8.512 6.564 -12.290 1.00 93.00 78 TRP A N 1
ATOM 567 C CA . TRP A 1 78 ? 7.571 7.161 -11.334 1.00 93.00 78 TRP A CA 1
ATOM 568 C C . TRP A 1 78 ? 6.542 8.095 -11.986 1.00 93.00 78 TRP A C 1
ATOM 570 O O . TRP A 1 78 ? 5.358 7.888 -11.746 1.00 93.00 78 TRP A O 1
ATOM 580 N N . PRO A 1 79 ? 6.903 9.020 -12.905 1.00 92.75 79 PRO A N 1
ATOM 581 C CA . PRO A 1 79 ? 5.907 9.913 -13.504 1.00 92.75 79 PRO A CA 1
ATOM 582 C C . PRO A 1 79 ? 4.816 9.174 -14.291 1.00 92.75 79 PRO A C 1
ATOM 584 O O . PRO A 1 79 ? 3.652 9.582 -14.294 1.00 92.75 79 PRO A O 1
ATOM 587 N N . THR A 1 80 ? 5.183 8.076 -14.965 1.00 95.25 80 THR A N 1
ATOM 588 C CA . THR A 1 80 ? 4.225 7.270 -15.740 1.00 95.25 80 THR A CA 1
ATOM 589 C C . THR A 1 80 ? 3.345 6.445 -14.804 1.00 95.25 80 THR A C 1
ATOM 591 O O . THR A 1 80 ? 2.145 6.327 -15.044 1.00 95.25 80 THR A O 1
ATOM 594 N N . VAL A 1 81 ? 3.928 5.911 -13.727 1.00 95.31 81 VAL A N 1
ATOM 595 C CA . VAL A 1 81 ? 3.206 5.181 -12.677 1.00 95.31 81 VAL A CA 1
ATOM 596 C C . VAL A 1 81 ? 2.189 6.083 -11.980 1.00 95.31 81 VAL A C 1
ATOM 598 O O . VAL A 1 81 ? 1.013 5.728 -11.941 1.00 95.31 81 VAL A O 1
ATOM 601 N N . ASP A 1 82 ? 2.605 7.263 -11.518 1.00 93.38 82 ASP A N 1
ATOM 602 C CA . ASP A 1 82 ? 1.727 8.223 -10.842 1.00 93.38 82 ASP A CA 1
ATOM 603 C C . ASP A 1 82 ? 0.563 8.630 -11.749 1.00 93.38 82 ASP A C 1
ATOM 605 O O . ASP A 1 82 ? -0.600 8.553 -11.355 1.00 93.38 82 ASP A O 1
ATOM 609 N N . THR A 1 83 ? 0.856 8.983 -13.006 1.00 94.69 83 THR A N 1
ATOM 610 C CA . THR A 1 83 ? -0.179 9.356 -13.982 1.00 94.69 83 THR A CA 1
ATOM 611 C C . THR A 1 83 ? -1.166 8.213 -14.219 1.00 94.69 83 THR A C 1
ATOM 613 O O . THR A 1 83 ? -2.378 8.443 -14.245 1.00 94.69 83 THR A O 1
ATOM 616 N N . LEU A 1 84 ? -0.667 6.983 -14.385 1.00 96.31 84 LEU A N 1
ATOM 617 C CA . LEU A 1 84 ? -1.494 5.797 -14.596 1.00 96.31 84 LEU A CA 1
ATOM 618 C C . LEU A 1 84 ? -2.428 5.556 -13.408 1.00 96.31 84 LEU A C 1
ATOM 620 O O . LEU A 1 84 ? -3.628 5.388 -13.612 1.00 96.31 84 LEU A O 1
ATOM 624 N N . ILE A 1 85 ? -1.885 5.549 -12.189 1.00 95.12 85 ILE A N 1
ATOM 625 C CA . ILE A 1 85 ? -2.642 5.283 -10.963 1.00 95.12 85 ILE A CA 1
ATOM 626 C C . ILE A 1 85 ? -3.704 6.360 -10.754 1.00 95.12 85 ILE A C 1
ATOM 628 O O . ILE A 1 85 ? -4.885 6.035 -10.644 1.00 95.12 85 ILE A O 1
ATOM 632 N N . VAL A 1 86 ? -3.309 7.636 -10.773 1.00 93.31 86 VAL A N 1
ATOM 633 C CA . VAL A 1 86 ? -4.229 8.760 -10.556 1.00 93.31 86 VAL A CA 1
ATOM 634 C C . VAL A 1 86 ? -5.354 8.732 -11.585 1.00 93.31 86 VAL A C 1
ATOM 636 O O . VAL A 1 86 ? -6.522 8.818 -11.216 1.00 93.31 86 VAL A O 1
ATOM 639 N N . THR A 1 87 ? -5.036 8.552 -12.869 1.00 93.44 87 THR A N 1
ATOM 640 C CA . THR A 1 87 ? -6.060 8.504 -13.926 1.00 93.44 87 THR A CA 1
ATOM 641 C C . THR A 1 87 ? -6.998 7.312 -13.747 1.00 93.44 87 THR A C 1
ATOM 643 O O . THR A 1 87 ? -8.204 7.438 -13.942 1.00 93.44 87 THR A O 1
ATOM 646 N N . ALA A 1 88 ? -6.462 6.153 -13.365 1.00 94.31 88 ALA A N 1
ATOM 647 C CA . ALA A 1 88 ? -7.248 4.943 -13.184 1.00 94.31 88 ALA A CA 1
ATOM 648 C C . ALA A 1 88 ? -8.210 5.028 -11.995 1.00 94.31 88 ALA A C 1
ATOM 650 O O . ALA A 1 88 ? -9.325 4.528 -12.114 1.00 94.31 88 ALA A O 1
ATOM 651 N N . LEU A 1 89 ? -7.794 5.650 -10.886 1.00 92.00 89 LEU A N 1
ATOM 652 C CA . LEU A 1 89 ? -8.649 5.881 -9.719 1.00 92.00 89 LEU A CA 1
ATOM 653 C C . LEU A 1 89 ? -9.825 6.793 -10.084 1.00 92.00 89 LEU A C 1
ATOM 655 O O . LEU A 1 89 ? -10.972 6.373 -9.971 1.00 92.00 89 LEU A O 1
ATOM 659 N N . HIS A 1 90 ? -9.547 7.953 -10.685 1.00 91.75 90 HIS A N 1
ATOM 660 C CA . HIS A 1 90 ? -10.601 8.866 -11.142 1.00 91.75 90 HIS A CA 1
ATOM 661 C C . HIS A 1 90 ? -11.558 8.210 -12.150 1.00 91.75 90 HIS A C 1
ATOM 663 O O . HIS A 1 90 ? -12.754 8.481 -12.152 1.00 91.75 90 HIS A O 1
ATOM 669 N N . ALA A 1 91 ? -11.054 7.325 -13.017 1.00 90.12 91 ALA A N 1
ATOM 670 C CA . ALA A 1 91 ? -11.884 6.652 -14.013 1.00 90.12 91 ALA A CA 1
ATOM 671 C C . ALA A 1 91 ? -12.866 5.630 -13.410 1.00 90.12 91 ALA A C 1
ATOM 673 O O . ALA A 1 91 ? -13.839 5.269 -14.076 1.00 90.12 91 ALA A O 1
ATOM 674 N N . VAL A 1 92 ? -12.614 5.129 -12.193 1.00 90.50 92 VAL A N 1
ATOM 675 C CA . VAL A 1 92 ? -13.485 4.146 -11.529 1.00 90.50 92 VAL A CA 1
ATOM 676 C C . VAL A 1 92 ? -14.406 4.749 -10.470 1.00 90.50 92 VAL A C 1
ATOM 678 O O . VAL A 1 92 ? -15.332 4.051 -10.053 1.00 90.50 92 VAL A O 1
ATOM 681 N N . ASP A 1 93 ? -14.203 6.010 -10.080 1.00 85.56 93 ASP A N 1
ATOM 682 C CA . ASP A 1 93 ? -15.002 6.695 -9.053 1.00 85.56 93 ASP A CA 1
ATOM 683 C C . ASP A 1 93 ? -16.501 6.718 -9.401 1.00 85.56 93 ASP A C 1
ATOM 685 O O . ASP A 1 93 ? -17.344 6.409 -8.561 1.00 85.56 93 ASP A O 1
ATOM 689 N N . ASP A 1 94 ? -16.839 6.964 -10.671 1.00 84.50 94 ASP A N 1
ATOM 690 C CA . ASP A 1 94 ? -18.230 7.040 -11.144 1.00 84.50 94 ASP A CA 1
ATOM 691 C C . ASP A 1 94 ? -18.841 5.673 -11.521 1.00 84.50 94 ASP A C 1
ATOM 693 O O . ASP A 1 94 ? -19.994 5.576 -11.965 1.00 84.50 94 ASP A O 1
ATOM 697 N N . VAL A 1 95 ? -18.097 4.573 -11.375 1.00 87.19 95 VAL A N 1
ATOM 698 C CA . VAL A 1 95 ? -18.576 3.238 -11.758 1.00 87.19 95 VAL A CA 1
ATOM 699 C C . VAL A 1 95 ? -19.355 2.616 -10.599 1.00 87.19 95 VAL A C 1
ATOM 701 O O . VAL A 1 95 ? -18.789 2.102 -9.645 1.00 87.19 95 VAL A O 1
ATOM 704 N N . HIS A 1 96 ? -20.682 2.594 -10.695 1.00 86.88 96 HIS A N 1
ATOM 705 C CA . HIS A 1 96 ? -21.540 2.113 -9.603 1.00 86.88 96 HIS A CA 1
ATOM 706 C C . HIS A 1 96 ? -21.589 0.574 -9.497 1.00 86.88 96 HIS A C 1
ATOM 708 O O . HIS A 1 96 ? -21.923 0.025 -8.449 1.00 86.88 96 HIS A O 1
ATOM 714 N N . ASP A 1 97 ? -21.248 -0.145 -10.574 1.00 89.81 97 ASP A N 1
ATOM 715 C CA . ASP A 1 97 ? -21.196 -1.610 -10.576 1.00 89.81 97 ASP A CA 1
ATOM 716 C C . ASP A 1 97 ? -19.888 -2.109 -9.938 1.00 89.81 97 ASP A C 1
ATOM 718 O O . ASP A 1 97 ? -18.796 -1.964 -10.499 1.00 89.81 97 ASP A O 1
ATOM 722 N N . VAL A 1 98 ? -20.005 -2.736 -8.763 1.00 84.12 98 VAL A N 1
ATOM 723 C CA . VAL A 1 98 ? -18.865 -3.278 -8.003 1.00 84.12 98 VAL A CA 1
ATOM 724 C C . VAL A 1 98 ? -18.081 -4.305 -8.828 1.00 84.12 98 VAL A C 1
ATOM 726 O O . VAL A 1 98 ? -16.851 -4.300 -8.827 1.00 84.12 98 VAL A O 1
ATOM 729 N N . GLY A 1 99 ? -18.761 -5.165 -9.589 1.00 85.25 99 GLY A N 1
ATOM 730 C CA . GLY A 1 99 ? -18.103 -6.170 -10.424 1.00 85.25 99 GLY A CA 1
ATOM 731 C C . GLY A 1 99 ? -17.282 -5.553 -11.561 1.00 85.25 99 GLY A C 1
ATOM 732 O O . GLY A 1 99 ? -16.206 -6.051 -11.895 1.00 85.25 99 GLY A O 1
ATOM 733 N N . ALA A 1 100 ? -17.764 -4.467 -12.159 1.00 87.38 100 ALA A N 1
ATOM 734 C CA . ALA A 1 100 ? -17.068 -3.690 -13.171 1.00 87.38 100 ALA A CA 1
ATOM 735 C C . ALA A 1 100 ? -15.853 -2.981 -12.567 1.00 87.38 100 ALA A C 1
ATOM 737 O O . ALA A 1 100 ? -14.763 -3.109 -13.124 1.00 87.38 100 ALA A O 1
ATOM 738 N N . ARG A 1 101 ? -15.997 -2.355 -11.390 1.00 85.81 101 ARG A N 1
ATOM 739 C CA . ARG A 1 101 ? -14.876 -1.759 -10.642 1.00 85.81 101 ARG A CA 1
ATOM 740 C C . ARG A 1 101 ? -13.772 -2.769 -10.337 1.00 85.81 101 ARG A C 1
ATOM 742 O O . ARG A 1 101 ? -12.610 -2.516 -10.638 1.00 85.81 101 ARG A O 1
ATOM 749 N N . MET A 1 102 ? -14.120 -3.952 -9.826 1.00 86.88 102 MET A N 1
ATOM 750 C CA . MET A 1 102 ? -13.140 -5.000 -9.488 1.00 86.88 102 MET A CA 1
ATOM 751 C C . MET A 1 102 ? -12.403 -5.575 -10.708 1.00 86.88 102 MET A C 1
ATOM 753 O O . MET A 1 102 ? -11.294 -6.114 -10.594 1.00 86.88 102 MET A O 1
ATOM 757 N N . ARG A 1 103 ? -13.020 -5.480 -11.891 1.00 88.44 103 ARG A N 1
ATOM 758 C CA . ARG A 1 103 ? -12.438 -5.916 -13.167 1.00 88.44 103 ARG A CA 1
ATOM 759 C C . ARG A 1 103 ? -11.743 -4.794 -13.932 1.00 88.44 103 ARG A C 1
ATOM 761 O O . ARG A 1 103 ? -11.078 -5.113 -14.917 1.00 88.44 103 ARG A O 1
ATOM 768 N N . ALA A 1 104 ? -11.876 -3.540 -13.503 1.00 90.62 104 ALA A N 1
ATOM 769 C CA . ALA A 1 104 ? -11.252 -2.401 -14.156 1.00 90.62 104 ALA A CA 1
ATOM 770 C C . ALA A 1 104 ? -9.728 -2.560 -14.192 1.00 90.62 104 ALA A C 1
ATOM 772 O O . ALA A 1 104 ? -9.100 -3.083 -13.264 1.00 90.62 104 ALA A O 1
ATOM 773 N N . ARG A 1 105 ? -9.142 -2.140 -15.312 1.00 94.06 105 ARG A N 1
ATOM 774 C CA . ARG A 1 105 ? -7.704 -2.178 -15.567 1.00 94.06 105 ARG A CA 1
ATOM 775 C C . ARG A 1 105 ? -7.329 -0.929 -16.336 1.00 94.06 105 ARG A C 1
ATOM 777 O O . ARG A 1 105 ? -8.031 -0.565 -17.276 1.00 94.06 105 ARG A O 1
ATOM 784 N N . ALA A 1 106 ? -6.218 -0.327 -15.955 1.00 95.75 106 ALA A N 1
ATOM 785 C CA . ALA A 1 106 ? -5.596 0.742 -16.709 1.00 95.75 106 ALA A CA 1
ATOM 786 C C . ALA A 1 106 ? -4.238 0.265 -17.214 1.00 95.75 106 ALA A C 1
ATOM 788 O O . ALA A 1 106 ? -3.539 -0.483 -16.525 1.00 95.75 106 ALA A O 1
ATOM 789 N N . GLU A 1 107 ? -3.873 0.692 -18.416 1.00 97.44 107 GLU A N 1
ATOM 790 C CA . GLU A 1 107 ? -2.591 0.365 -19.026 1.00 97.44 107 GLU A CA 1
ATOM 791 C C . GLU A 1 107 ? -1.905 1.645 -19.496 1.00 97.44 107 GLU A C 1
ATOM 793 O O . GLU A 1 107 ? -2.558 2.570 -19.981 1.00 97.44 107 GLU A O 1
ATOM 798 N N . ALA A 1 108 ? -0.584 1.685 -19.361 1.00 97.25 108 ALA A N 1
ATOM 799 C CA . ALA A 1 108 ? 0.252 2.728 -19.934 1.00 97.25 108 ALA A CA 1
ATOM 800 C C . ALA A 1 108 ? 1.514 2.101 -20.516 1.00 97.25 108 ALA A C 1
ATOM 802 O O . ALA A 1 108 ? 2.018 1.094 -20.016 1.00 97.25 108 ALA A O 1
ATOM 803 N N . THR A 1 109 ? 2.038 2.717 -21.565 1.00 96.81 109 THR A N 1
ATOM 804 C CA . THR A 1 109 ? 3.314 2.333 -22.164 1.00 96.81 109 THR A CA 1
ATOM 805 C C . THR A 1 109 ? 4.250 3.521 -22.179 1.00 96.81 109 THR A C 1
ATOM 807 O O . THR A 1 109 ? 3.820 4.640 -22.462 1.00 96.81 109 THR A O 1
ATOM 810 N N . CYS A 1 110 ? 5.531 3.283 -21.933 1.00 96.31 110 CYS A N 1
ATOM 811 C CA . CYS A 1 110 ? 6.565 4.289 -22.125 1.00 96.31 110 CYS A CA 1
ATOM 812 C C . CYS A 1 110 ? 7.837 3.661 -22.693 1.00 96.31 110 CYS A C 1
ATOM 814 O O . CYS A 1 110 ? 8.080 2.461 -22.561 1.00 96.31 110 CYS A O 1
ATOM 816 N N . GLU A 1 111 ? 8.646 4.489 -23.344 1.00 96.44 111 GLU A N 1
ATOM 817 C CA . GLU A 1 111 ? 9.987 4.113 -23.772 1.00 96.44 111 GLU A CA 1
ATOM 818 C C . GLU A 1 111 ? 11.002 4.794 -22.867 1.00 96.44 111 GLU A C 1
ATOM 820 O O . GLU A 1 111 ? 10.938 6.005 -22.648 1.00 96.44 111 GLU A O 1
ATOM 825 N N . LEU A 1 112 ? 11.946 4.014 -22.349 1.00 95.38 112 LEU A N 1
ATOM 826 C CA . LEU A 1 112 ? 13.005 4.508 -21.479 1.00 95.38 112 LEU A CA 1
ATOM 827 C C . LEU A 1 112 ? 14.370 4.050 -21.993 1.00 95.38 112 LEU A C 1
ATOM 829 O O . LEU A 1 112 ? 14.474 2.969 -22.574 1.00 95.38 112 LEU A O 1
ATOM 833 N N . PRO A 1 113 ? 15.438 4.839 -21.793 1.00 94.75 113 PRO A N 1
ATOM 834 C CA . PRO A 1 113 ? 16.793 4.347 -22.015 1.00 94.75 113 PRO A CA 1
ATOM 835 C C . PRO A 1 113 ? 17.066 3.157 -21.083 1.00 94.75 113 PRO A C 1
ATOM 837 O O . PRO A 1 113 ? 16.683 3.196 -19.912 1.00 94.75 113 PRO A O 1
ATOM 840 N N . ILE A 1 114 ? 17.719 2.103 -21.588 1.00 93.06 114 ILE A N 1
ATOM 841 C CA . ILE A 1 114 ? 18.004 0.882 -20.804 1.00 93.06 114 ILE A CA 1
ATOM 842 C C . ILE A 1 114 ? 18.768 1.218 -19.518 1.00 93.06 114 ILE A C 1
ATOM 844 O O . ILE A 1 114 ? 18.515 0.629 -18.471 1.00 93.06 114 ILE A O 1
ATOM 848 N N . GLU A 1 115 ? 19.656 2.209 -19.572 1.00 92.25 115 GLU A N 1
ATOM 849 C CA . GLU A 1 115 ? 20.475 2.649 -18.444 1.00 92.25 115 GLU A CA 1
ATOM 850 C C . GLU A 1 115 ? 19.627 3.156 -17.266 1.00 92.25 115 GLU A C 1
ATOM 852 O O . GLU A 1 115 ? 20.037 3.038 -16.113 1.00 92.25 115 GLU A O 1
ATOM 857 N N . ALA A 1 116 ? 18.427 3.679 -17.540 1.00 93.50 116 ALA A N 1
ATOM 858 C CA . ALA A 1 116 ? 17.490 4.128 -16.514 1.00 93.50 116 ALA A CA 1
ATOM 859 C C . ALA A 1 116 ? 16.712 2.981 -15.850 1.00 93.50 116 ALA A C 1
ATOM 861 O O . ALA A 1 116 ? 15.953 3.237 -14.921 1.00 93.50 116 ALA A O 1
ATOM 862 N N . LEU A 1 117 ? 16.883 1.741 -16.317 1.00 93.31 117 LEU A N 1
ATOM 863 C CA . LEU A 1 117 ? 16.251 0.529 -15.785 1.00 93.31 117 LEU A CA 1
ATOM 864 C C . LEU A 1 117 ? 17.271 -0.437 -15.170 1.00 93.31 117 LEU A C 1
ATOM 866 O O . LEU A 1 117 ? 16.939 -1.589 -14.902 1.00 93.31 117 LEU A O 1
ATOM 870 N N . MET A 1 118 ? 18.511 0.006 -14.972 1.00 92.06 118 MET A N 1
ATOM 871 C CA . MET A 1 118 ? 19.569 -0.816 -14.393 1.00 92.06 118 MET A CA 1
ATOM 872 C C . MET A 1 118 ? 19.333 -1.071 -12.904 1.00 92.06 118 MET A C 1
ATOM 874 O O . MET A 1 118 ? 18.888 -0.189 -12.166 1.00 92.06 118 MET A O 1
ATOM 878 N N . ARG A 1 119 ? 19.693 -2.277 -12.462 1.00 88.31 119 ARG A N 1
ATOM 879 C CA . ARG A 1 119 ? 19.681 -2.688 -11.060 1.00 88.31 119 ARG A CA 1
ATOM 880 C C . ARG A 1 119 ? 20.600 -1.767 -10.259 1.00 88.31 119 ARG A C 1
ATOM 882 O O . ARG A 1 119 ? 21.787 -1.675 -10.590 1.00 88.31 119 ARG A O 1
ATOM 889 N N . PRO A 1 120 ? 20.098 -1.083 -9.217 1.00 81.88 120 PRO A N 1
ATOM 890 C CA . PRO A 1 120 ? 20.961 -0.312 -8.339 1.00 81.88 120 PRO A CA 1
ATOM 891 C C . PRO A 1 120 ? 21.954 -1.252 -7.645 1.00 81.88 120 PRO A C 1
ATOM 893 O O . PRO A 1 120 ? 21.623 -2.392 -7.305 1.00 81.88 120 PRO A O 1
ATOM 896 N N . ALA A 1 121 ? 23.187 -0.783 -7.449 1.00 68.94 121 ALA A N 1
ATOM 897 C CA . ALA A 1 121 ? 24.197 -1.540 -6.720 1.00 68.94 121 ALA A CA 1
ATOM 898 C C . ALA A 1 121 ? 23.731 -1.714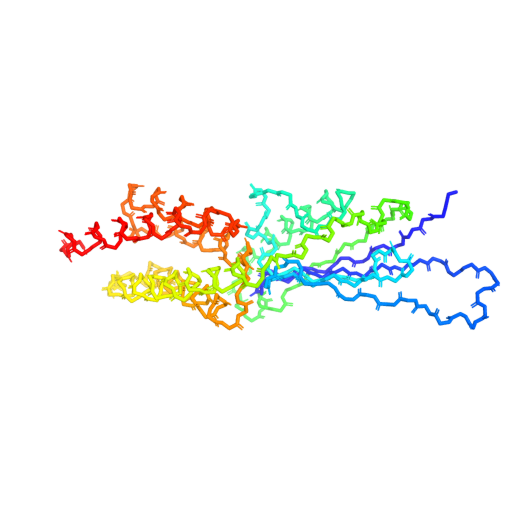 -5.267 1.00 68.94 121 ALA A C 1
ATOM 900 O O . ALA A 1 121 ? 23.717 -0.753 -4.501 1.00 68.94 121 ALA A O 1
ATOM 901 N N . HIS A 1 122 ? 23.313 -2.925 -4.906 1.00 60.94 122 HIS A N 1
ATOM 902 C CA . HIS A 1 122 ? 22.911 -3.234 -3.541 1.00 60.94 122 HIS A CA 1
ATOM 903 C C . HIS A 1 122 ? 24.156 -3.370 -2.659 1.00 60.94 122 HIS A C 1
ATOM 905 O O . HIS A 1 122 ? 25.130 -4.029 -3.032 1.00 60.94 122 HIS A O 1
ATOM 911 N N . ALA A 1 123 ? 24.122 -2.749 -1.482 1.00 43.59 123 ALA A N 1
ATOM 912 C CA . ALA A 1 123 ? 25.039 -3.077 -0.403 1.00 43.59 123 ALA A CA 1
ATOM 913 C C . ALA A 1 123 ? 24.468 -4.297 0.328 1.00 43.59 123 ALA A C 1
ATOM 915 O O . ALA A 1 123 ? 23.515 -4.169 1.091 1.00 43.59 123 ALA A O 1
ATOM 916 N N . ASP A 1 124 ? 25.032 -5.478 0.079 1.00 48.16 124 ASP A N 1
ATOM 917 C CA . ASP A 1 124 ? 24.746 -6.664 0.886 1.00 48.16 124 ASP A CA 1
ATOM 918 C C . ASP A 1 124 ? 25.247 -6.413 2.314 1.00 48.16 124 ASP A C 1
ATOM 920 O O . ASP A 1 124 ? 26.449 -6.465 2.590 1.00 48.16 124 ASP A O 1
ATOM 924 N N . VAL A 1 125 ? 24.332 -6.123 3.237 1.00 51.19 125 VAL A N 1
ATOM 925 C CA . VAL A 1 125 ? 24.640 -6.081 4.668 1.00 51.19 125 VAL A CA 1
ATOM 926 C C . VAL A 1 125 ? 24.079 -7.347 5.296 1.00 51.19 125 VAL A C 1
ATOM 928 O O . VAL A 1 125 ? 22.974 -7.371 5.830 1.00 51.19 125 VAL A O 1
ATOM 931 N N . ALA A 1 126 ? 24.851 -8.431 5.226 1.00 55.44 126 ALA A N 1
ATOM 932 C CA . ALA A 1 126 ? 24.548 -9.627 5.998 1.00 55.44 126 ALA A CA 1
ATOM 933 C C . ALA A 1 126 ? 24.652 -9.293 7.497 1.00 55.44 126 ALA A C 1
ATOM 935 O O . ALA A 1 126 ? 25.744 -9.063 8.025 1.00 55.44 126 ALA A O 1
ATOM 936 N N . GLY A 1 127 ? 23.507 -9.241 8.181 1.00 62.09 127 GLY A N 1
ATOM 937 C CA . GLY A 1 127 ? 23.446 -9.045 9.627 1.00 62.09 127 GLY A CA 1
ATOM 938 C C . GLY A 1 127 ? 24.082 -10.214 10.383 1.00 62.09 127 GLY A C 1
ATOM 939 O O . GLY A 1 127 ? 24.019 -11.370 9.961 1.00 62.09 127 GLY A O 1
ATOM 940 N N . SER A 1 128 ? 24.696 -9.932 11.531 1.00 77.94 128 SER A N 1
ATOM 941 C CA . SER A 1 128 ? 25.205 -10.994 12.407 1.00 77.94 128 SER A CA 1
ATOM 942 C C . SER A 1 128 ? 24.056 -11.884 12.928 1.00 77.94 128 SER A C 1
ATOM 944 O O . SER A 1 128 ? 22.941 -11.393 13.119 1.00 77.94 128 SER A O 1
ATOM 946 N N . PRO A 1 129 ? 24.298 -13.170 13.259 1.00 78.81 129 PRO A N 1
ATOM 947 C CA . PRO A 1 129 ? 23.252 -14.071 13.766 1.00 78.81 129 PRO A CA 1
ATOM 948 C C . PRO A 1 129 ? 22.511 -13.546 15.004 1.00 78.81 129 PRO A C 1
ATOM 950 O O . PRO A 1 129 ? 21.323 -13.798 15.181 1.00 78.81 129 PRO A O 1
ATOM 953 N N . HIS A 1 130 ? 23.205 -12.792 15.862 1.00 76.88 130 HIS A N 1
ATOM 954 C CA . HIS A 1 130 ? 22.598 -12.158 17.029 1.00 76.88 130 HIS A CA 1
ATOM 955 C C . HIS A 1 130 ? 21.617 -11.045 16.633 1.00 76.88 130 HIS A C 1
ATOM 957 O O . HIS A 1 130 ? 20.558 -10.920 17.243 1.00 76.88 130 HIS A O 1
ATOM 963 N N . GLN A 1 131 ? 21.954 -10.235 15.627 1.00 78.50 131 GLN A N 1
ATOM 964 C CA . GLN A 1 131 ? 21.070 -9.175 15.131 1.00 78.50 131 GLN A CA 1
ATOM 965 C C . GLN A 1 131 ? 19.810 -9.765 14.497 1.00 78.50 131 GLN A C 1
ATOM 967 O O . GLN A 1 131 ? 18.719 -9.299 14.801 1.00 78.50 131 GLN A O 1
ATOM 972 N N . LEU A 1 132 ? 19.947 -10.845 13.722 1.00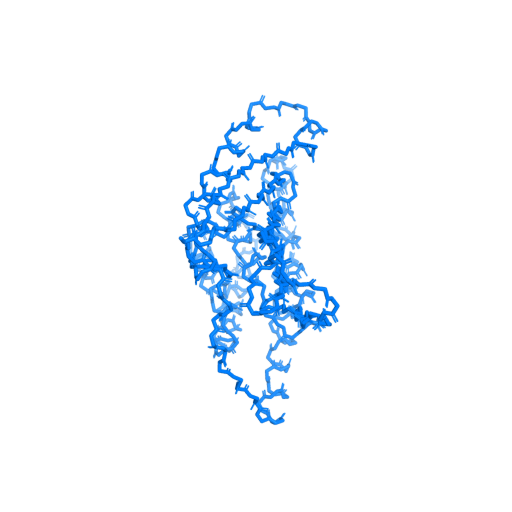 79.19 132 LEU A N 1
ATOM 973 C CA . LEU A 1 132 ? 18.806 -11.564 13.148 1.00 79.19 132 LEU A CA 1
ATOM 974 C C . LEU A 1 132 ? 17.881 -12.136 14.236 1.00 79.19 132 LEU A C 1
ATOM 976 O O . LEU A 1 132 ? 16.665 -11.996 14.163 1.00 79.19 132 LEU A O 1
ATOM 980 N N . ALA A 1 133 ? 18.450 -12.733 15.290 1.00 83.31 133 ALA A N 1
ATOM 981 C CA . ALA A 1 133 ? 17.664 -13.262 16.404 1.00 83.31 133 ALA A CA 1
ATOM 982 C C . ALA A 1 133 ? 16.948 -12.167 17.215 1.00 83.31 133 ALA A C 1
ATOM 984 O O . ALA A 1 133 ? 15.867 -12.414 17.749 1.00 83.31 133 ALA A O 1
ATOM 985 N N . LEU A 1 134 ? 17.551 -10.980 17.340 1.00 82.94 134 LEU A N 1
ATOM 986 C CA . LEU A 1 134 ? 16.923 -9.835 17.996 1.00 82.94 134 LEU A CA 1
ATOM 987 C C . LEU A 1 134 ? 15.773 -9.286 17.145 1.00 82.94 134 LEU A C 1
ATOM 989 O O . LEU A 1 134 ? 14.673 -9.151 17.669 1.00 82.94 134 LEU A O 1
ATOM 993 N N . ALA A 1 135 ? 16.013 -9.056 15.850 1.00 81.94 135 ALA A N 1
ATOM 994 C CA . ALA A 1 135 ? 15.012 -8.562 14.906 1.00 81.94 135 ALA A CA 1
ATOM 995 C C . ALA A 1 135 ? 13.756 -9.442 14.904 1.00 81.94 135 ALA A C 1
ATOM 997 O O . ALA A 1 135 ? 12.653 -8.930 15.059 1.00 81.94 135 ALA A O 1
ATOM 998 N N . ARG A 1 136 ? 13.929 -10.768 14.873 1.00 85.88 136 ARG A N 1
ATOM 999 C CA . ARG A 1 136 ? 12.819 -11.724 14.967 1.00 85.88 136 ARG A CA 1
ATOM 1000 C C . ARG A 1 136 ? 12.000 -11.579 16.252 1.00 85.88 136 ARG A C 1
ATOM 1002 O O . ARG A 1 136 ? 10.778 -11.573 16.216 1.00 85.88 136 ARG A O 1
ATOM 1009 N N . ARG A 1 137 ? 12.651 -11.439 17.413 1.00 89.06 137 ARG A N 1
ATOM 1010 C CA . ARG A 1 137 ? 11.920 -11.248 18.681 1.00 89.06 137 ARG A CA 1
ATOM 1011 C C . ARG A 1 137 ? 11.142 -9.938 18.696 1.00 89.06 137 ARG A C 1
ATOM 1013 O O . ARG A 1 137 ? 10.074 -9.898 19.298 1.00 89.06 137 ARG A O 1
ATOM 1020 N N . THR A 1 138 ? 11.686 -8.882 18.097 1.00 89.56 138 THR A N 1
ATOM 1021 C CA . THR A 1 138 ? 10.985 -7.603 17.966 1.00 89.56 138 THR A CA 1
ATOM 1022 C C . THR A 1 138 ? 9.798 -7.739 17.007 1.00 89.56 138 THR A C 1
ATOM 1024 O O . THR A 1 138 ? 8.696 -7.340 17.370 1.00 89.56 138 THR A O 1
ATOM 1027 N N . ALA A 1 139 ? 9.969 -8.408 15.861 1.00 90.12 139 ALA A N 1
ATOM 1028 C CA . ALA A 1 139 ? 8.887 -8.706 14.918 1.00 90.12 139 ALA A CA 1
ATOM 1029 C C . ALA A 1 139 ? 7.735 -9.485 15.575 1.00 90.12 139 ALA A C 1
ATOM 1031 O O . ALA A 1 139 ? 6.577 -9.096 15.445 1.00 90.12 139 ALA A O 1
ATOM 1032 N N . GLU A 1 140 ? 8.037 -10.522 16.365 1.00 91.75 140 GLU A N 1
ATOM 1033 C CA . GLU A 1 140 ? 7.033 -11.303 17.108 1.00 91.75 140 GLU A CA 1
ATOM 1034 C C . GLU A 1 140 ? 6.225 -10.440 18.101 1.00 91.75 140 GLU A C 1
ATOM 1036 O O . GLU A 1 140 ? 5.034 -10.677 18.330 1.00 91.75 140 GLU A O 1
ATOM 1041 N N . ARG A 1 141 ? 6.854 -9.436 18.725 1.00 92.94 141 ARG A N 1
ATOM 1042 C CA . ARG A 1 141 ? 6.157 -8.509 19.633 1.00 92.94 141 ARG A CA 1
ATOM 1043 C C . ARG A 1 141 ? 5.304 -7.511 18.870 1.00 92.94 141 ARG A C 1
ATOM 1045 O O . ARG A 1 141 ? 4.135 -7.366 19.211 1.00 92.94 141 ARG A O 1
ATOM 1052 N N . LEU A 1 142 ? 5.854 -6.898 17.825 1.00 95.19 142 LEU A N 1
ATOM 1053 C CA . LEU A 1 142 ? 5.123 -5.994 16.938 1.00 95.19 142 LEU A CA 1
ATOM 1054 C C . LEU A 1 142 ? 3.899 -6.677 16.330 1.00 95.19 142 LEU A C 1
ATOM 1056 O O . LEU A 1 142 ? 2.801 -6.129 16.381 1.00 95.19 142 LEU A O 1
ATOM 1060 N N . SER A 1 143 ? 4.061 -7.908 15.842 1.00 94.75 143 SER A N 1
ATOM 1061 C CA . SER A 1 143 ? 2.964 -8.726 15.329 1.00 94.75 143 SER A CA 1
ATOM 1062 C C . SER A 1 143 ? 1.853 -8.894 16.368 1.00 94.75 143 SER A C 1
ATOM 1064 O O . SER A 1 143 ? 0.674 -8.706 16.053 1.00 94.75 143 SER A O 1
ATOM 1066 N N . ARG A 1 144 ? 2.208 -9.173 17.628 1.00 95.50 144 ARG A N 1
ATOM 1067 C CA . ARG A 1 144 ? 1.233 -9.281 18.720 1.00 95.50 144 ARG A CA 1
ATOM 1068 C C . ARG A 1 144 ? 0.533 -7.952 18.998 1.00 95.50 144 ARG A C 1
ATOM 1070 O O . ARG A 1 144 ? -0.687 -7.954 19.132 1.00 95.50 144 ARG A O 1
ATOM 1077 N N . SER A 1 145 ? 1.273 -6.848 19.068 1.00 95.75 145 SER A N 1
ATOM 1078 C CA . SER A 1 145 ? 0.710 -5.513 19.304 1.00 95.75 145 SER A CA 1
ATOM 1079 C C . SER A 1 145 ? -0.249 -5.098 18.186 1.00 95.75 145 SER A C 1
ATOM 1081 O O . SER A 1 145 ? -1.341 -4.614 18.465 1.00 95.75 145 SER A O 1
ATOM 1083 N N . LEU A 1 146 ? 0.096 -5.367 16.923 1.00 96.69 146 LEU A N 1
ATOM 1084 C CA . LEU A 1 146 ? -0.775 -5.120 15.769 1.00 96.69 146 LEU A CA 1
ATOM 1085 C C . LEU A 1 146 ? -2.045 -5.975 15.799 1.00 96.69 146 LEU A C 1
ATOM 1087 O O . LEU A 1 146 ? -3.126 -5.479 15.494 1.00 96.69 146 LEU A O 1
ATOM 1091 N N . SER A 1 147 ? -1.934 -7.243 16.201 1.00 96.38 147 SER A N 1
ATOM 1092 C CA . SER A 1 147 ? -3.091 -8.131 16.364 1.00 96.38 147 SER A CA 1
ATOM 1093 C C . SER A 1 147 ? -4.035 -7.633 17.466 1.00 96.38 147 SER A C 1
ATOM 1095 O O . SER A 1 147 ? -5.238 -7.501 17.249 1.00 96.38 147 SER A O 1
ATOM 1097 N N . GLN A 1 148 ? -3.482 -7.242 18.618 1.00 96.12 148 GLN A N 1
ATOM 1098 C CA . GLN A 1 148 ? -4.250 -6.637 19.712 1.00 96.12 148 GLN A CA 1
ATOM 1099 C C . GLN A 1 148 ? -4.910 -5.321 19.293 1.00 96.12 148 GLN A C 1
ATOM 1101 O O . GLN A 1 148 ? -6.059 -5.066 19.649 1.00 96.12 148 GLN A O 1
ATOM 1106 N N . LEU A 1 149 ? -4.203 -4.499 18.515 1.00 95.81 149 LEU A N 1
ATOM 1107 C CA . LEU A 1 149 ? -4.736 -3.248 17.994 1.00 95.81 149 LEU A CA 1
ATOM 1108 C C . LEU A 1 149 ? -5.881 -3.504 17.015 1.00 95.81 149 LEU A C 1
ATOM 1110 O O . LEU A 1 149 ? -6.906 -2.833 17.091 1.00 95.81 149 LEU A O 1
ATOM 1114 N N . ALA A 1 150 ? -5.743 -4.498 16.137 1.00 95.75 150 ALA A N 1
ATOM 1115 C CA . ALA A 1 150 ? -6.806 -4.889 15.223 1.00 95.75 150 ALA A CA 1
ATOM 1116 C C . ALA A 1 150 ? -8.070 -5.336 15.964 1.00 95.75 150 ALA A C 1
ATOM 1118 O O . ALA A 1 150 ? -9.178 -4.990 15.555 1.00 95.75 150 ALA A O 1
ATOM 1119 N N . ASP A 1 151 ? -7.915 -6.086 17.055 1.00 94.81 151 ASP A N 1
ATOM 1120 C CA . ASP A 1 151 ? -9.042 -6.503 17.882 1.00 94.81 151 ASP A CA 1
ATOM 1121 C C . ASP A 1 151 ? -9.681 -5.308 18.600 1.00 94.81 151 ASP A C 1
ATOM 1123 O O . ASP A 1 151 ? -10.903 -5.173 18.566 1.00 94.81 151 ASP A O 1
ATOM 1127 N N . ALA A 1 152 ? -8.885 -4.390 19.156 1.00 92.69 152 ALA A N 1
ATOM 1128 C CA . ALA A 1 152 ? -9.395 -3.158 19.762 1.00 92.69 152 ALA A CA 1
ATOM 1129 C C . ALA A 1 152 ? -10.171 -2.294 18.751 1.00 92.69 152 ALA A C 1
ATOM 1131 O O . ALA A 1 152 ? -11.284 -1.856 19.040 1.00 92.69 152 ALA A O 1
ATOM 1132 N N . VAL A 1 153 ? -9.635 -2.105 17.542 1.00 92.06 153 VAL A N 1
ATOM 1133 C CA . VAL A 1 153 ? -10.312 -1.390 16.447 1.00 92.06 153 VAL A CA 1
ATOM 1134 C C . VAL A 1 153 ? -11.617 -2.086 16.068 1.00 92.06 153 VAL A C 1
ATOM 1136 O O . VAL A 1 153 ? -12.650 -1.435 15.964 1.00 92.06 153 VAL A O 1
ATOM 1139 N N . HIS A 1 154 ? -11.610 -3.413 15.924 1.00 91.00 154 HIS A N 1
ATOM 1140 C CA . HIS A 1 154 ? -12.811 -4.163 15.554 1.00 91.00 154 HIS A CA 1
ATOM 1141 C C . HIS A 1 154 ? -13.926 -4.068 16.611 1.00 91.00 154 HIS A C 1
ATOM 1143 O O . HIS A 1 154 ? -15.103 -4.102 16.267 1.00 91.00 154 HIS A O 1
ATOM 1149 N N . THR A 1 155 ? -13.597 -3.887 17.896 1.00 90.94 155 THR A N 1
ATOM 1150 C CA . THR A 1 155 ? -14.629 -3.649 18.926 1.00 90.94 155 THR A CA 1
ATOM 1151 C C . THR A 1 155 ? -15.325 -2.291 18.811 1.00 90.94 155 THR A C 1
ATOM 1153 O O . THR A 1 155 ? -16.375 -2.110 19.422 1.00 90.94 155 THR A O 1
ATOM 1156 N N . ARG A 1 156 ? -14.772 -1.357 18.026 1.00 87.88 156 ARG A N 1
ATOM 1157 C CA . ARG A 1 156 ? -15.315 -0.008 17.799 1.00 87.88 156 ARG A CA 1
ATOM 1158 C C . ARG A 1 156 ? -16.159 0.113 16.529 1.00 87.88 156 ARG A C 1
ATOM 1160 O O . ARG A 1 156 ? -16.560 1.216 16.182 1.00 87.88 156 ARG A O 1
ATOM 1167 N N . VAL A 1 157 ? -16.417 -0.989 15.826 1.00 86.31 157 VAL A N 1
ATOM 1168 C CA . VAL A 1 157 ? -17.254 -0.986 14.619 1.00 86.31 157 VAL A CA 1
ATOM 1169 C C . VAL A 1 157 ? -18.657 -0.475 14.982 1.00 86.31 157 VAL A C 1
ATOM 1171 O O . VAL A 1 157 ? -19.333 -1.109 15.801 1.00 86.31 157 VAL A O 1
ATOM 1174 N N . PRO A 1 158 ? -19.116 0.655 14.414 1.00 85.25 158 PRO A N 1
ATOM 1175 C CA . PRO A 1 158 ? -20.428 1.195 14.737 1.00 85.25 158 PRO A CA 1
ATOM 1176 C C . PRO A 1 158 ? -21.547 0.291 14.219 1.00 85.25 158 PRO A C 1
ATOM 1178 O O . PRO A 1 158 ? -21.456 -0.309 13.152 1.00 85.25 158 PRO A O 1
ATOM 1181 N N . VAL A 1 159 ? -22.640 0.214 14.980 1.00 86.38 159 VAL A N 1
ATOM 1182 C CA . VAL A 1 159 ? -23.818 -0.597 14.617 1.00 86.38 159 VAL A CA 1
ATOM 1183 C C . VAL A 1 159 ? -24.776 0.172 13.700 1.00 86.38 159 VAL A C 1
ATOM 1185 O O . VAL A 1 159 ? -25.474 -0.437 12.893 1.00 86.38 159 VAL A O 1
ATOM 1188 N N . ASP A 1 160 ? -24.792 1.502 13.810 1.00 89.50 160 ASP A N 1
ATOM 1189 C CA . ASP A 1 160 ? -25.784 2.370 13.163 1.00 89.50 160 ASP A CA 1
ATOM 1190 C C . ASP A 1 160 ? -25.242 3.125 11.932 1.00 89.50 160 ASP A C 1
ATOM 1192 O O . ASP A 1 160 ? -25.993 3.855 11.283 1.00 89.50 160 ASP A O 1
ATOM 1196 N N . ASP A 1 161 ? -23.961 2.946 11.590 1.00 89.19 161 ASP A N 1
ATOM 1197 C CA . ASP A 1 161 ? -23.319 3.558 10.422 1.00 89.19 161 ASP A CA 1
ATOM 1198 C C . ASP A 1 161 ? -22.619 2.489 9.574 1.00 89.19 161 ASP A C 1
ATOM 1200 O O . ASP A 1 161 ? -21.517 2.040 9.884 1.00 89.19 161 ASP A O 1
ATOM 1204 N N . GLU A 1 162 ? -23.274 2.064 8.490 1.00 88.62 162 GLU A N 1
ATOM 1205 C CA . GLU A 1 162 ? -22.752 1.023 7.596 1.00 88.62 162 GLU A CA 1
ATOM 1206 C C . GLU A 1 162 ? -21.451 1.436 6.891 1.00 88.62 162 GLU A C 1
ATOM 1208 O O . GLU A 1 162 ? -20.620 0.578 6.593 1.00 88.62 162 GLU A O 1
ATOM 1213 N N . VAL A 1 163 ? -21.263 2.727 6.599 1.00 88.00 163 VAL A N 1
ATOM 1214 C CA . VAL A 1 163 ? -20.078 3.207 5.873 1.00 88.00 163 VAL A CA 1
ATOM 1215 C C . VAL A 1 163 ? -18.879 3.223 6.805 1.00 88.00 163 VAL A C 1
ATOM 1217 O O . VAL A 1 163 ? -17.833 2.672 6.458 1.00 88.00 163 VAL A O 1
ATOM 1220 N N . GLU A 1 164 ? -19.042 3.787 8.001 1.00 89.12 164 GLU A N 1
ATOM 1221 C CA . GLU A 1 164 ? -17.977 3.768 9.002 1.00 89.12 164 GLU A CA 1
ATOM 1222 C C . GLU A 1 164 ? -17.667 2.332 9.438 1.00 89.12 164 GLU A C 1
ATOM 1224 O O . GLU A 1 164 ? -16.497 1.965 9.506 1.00 89.12 164 GLU A O 1
ATOM 1229 N N . ALA A 1 165 ? -18.676 1.469 9.605 1.00 89.25 165 ALA A N 1
ATOM 1230 C CA . ALA A 1 165 ? -18.459 0.057 9.917 1.00 89.25 165 ALA A CA 1
ATOM 1231 C C . ALA A 1 165 ? -17.548 -0.639 8.896 1.00 89.25 165 ALA A C 1
ATOM 1233 O O . ALA A 1 165 ? -16.626 -1.363 9.279 1.00 89.25 165 ALA A O 1
ATOM 1234 N N . LEU A 1 166 ? -17.753 -0.380 7.599 1.00 89.75 166 LEU A N 1
ATOM 1235 C CA . LEU A 1 166 ? -16.897 -0.909 6.536 1.00 89.75 166 LEU A CA 1
ATOM 1236 C C . LEU A 1 166 ? -15.460 -0.377 6.621 1.00 89.75 166 LEU A C 1
ATOM 1238 O O . LEU A 1 166 ? -14.521 -1.142 6.385 1.00 89.75 166 LEU A O 1
ATOM 1242 N N . HIS A 1 167 ? -15.268 0.905 6.944 1.00 90.12 167 HIS A N 1
ATOM 1243 C CA . HIS A 1 167 ? -13.936 1.492 7.102 1.00 90.12 167 HIS A CA 1
ATOM 1244 C C . HIS A 1 167 ? -13.204 0.927 8.324 1.00 90.12 167 HIS A C 1
ATOM 1246 O O . HIS A 1 167 ? -12.061 0.482 8.190 1.00 90.12 167 HIS A O 1
ATOM 1252 N N . THR A 1 168 ? -13.865 0.864 9.482 1.00 91.06 168 THR A N 1
ATOM 1253 C CA . THR A 1 168 ? -13.306 0.300 10.718 1.00 91.06 168 THR A CA 1
ATOM 1254 C C . THR A 1 168 ? -12.937 -1.176 10.544 1.00 91.06 168 THR A C 1
ATOM 1256 O O . THR A 1 168 ? -11.832 -1.588 10.910 1.00 91.06 168 THR A O 1
ATOM 1259 N N . ASP A 1 169 ? -13.804 -1.977 9.913 1.00 92.69 169 ASP A N 1
ATOM 1260 C CA . ASP A 1 169 ? -13.511 -3.385 9.615 1.00 92.69 169 ASP A CA 1
ATOM 1261 C C . ASP A 1 169 ? -12.356 -3.539 8.625 1.00 92.69 169 ASP A C 1
ATOM 1263 O O . ASP A 1 169 ? -11.491 -4.410 8.786 1.00 92.69 169 ASP A O 1
ATOM 1267 N N . HIS A 1 170 ? -12.309 -2.691 7.593 1.00 92.88 170 HIS A N 1
ATOM 1268 C CA . HIS A 1 170 ? -11.217 -2.713 6.633 1.00 92.88 170 HIS A CA 1
ATOM 1269 C C . HIS A 1 170 ? -9.875 -2.389 7.297 1.00 92.88 170 HIS A C 1
ATOM 1271 O O . HIS A 1 170 ? -8.892 -3.093 7.039 1.00 92.88 170 HIS A O 1
ATOM 1277 N N . LEU A 1 171 ? -9.838 -1.378 8.162 1.00 95.38 171 LEU A N 1
ATOM 1278 C CA . LEU A 1 171 ? -8.665 -1.011 8.945 1.00 95.38 171 LEU A CA 1
ATOM 1279 C C . LEU A 1 171 ? -8.214 -2.166 9.852 1.00 95.38 171 LEU A C 1
ATOM 1281 O O . LEU A 1 171 ? -7.046 -2.555 9.813 1.00 95.38 171 LEU A O 1
ATOM 1285 N N . ALA A 1 172 ? -9.132 -2.771 10.614 1.00 95.12 172 ALA A N 1
ATOM 1286 C CA . ALA A 1 172 ? -8.818 -3.926 11.458 1.00 95.12 172 ALA A CA 1
ATOM 1287 C C . ALA A 1 172 ? -8.249 -5.095 10.636 1.00 95.12 172 ALA A C 1
ATOM 1289 O O . ALA A 1 172 ? -7.321 -5.780 11.066 1.00 95.12 172 ALA A O 1
ATOM 1290 N N . ARG A 1 173 ? -8.771 -5.325 9.425 1.00 95.19 173 ARG A N 1
ATOM 1291 C CA . ARG A 1 173 ? -8.239 -6.340 8.505 1.00 95.19 173 ARG A CA 1
ATOM 1292 C C . ARG A 1 173 ? -6.801 -6.038 8.075 1.00 95.19 173 ARG A C 1
ATOM 1294 O O . ARG A 1 173 ? -5.988 -6.957 8.098 1.00 95.19 173 ARG A O 1
ATOM 1301 N N . LEU A 1 174 ? -6.482 -4.794 7.719 1.00 95.81 174 LEU A N 1
ATOM 1302 C CA . LEU A 1 174 ? -5.124 -4.402 7.314 1.00 95.81 174 LEU A CA 1
ATOM 1303 C C . LEU A 1 174 ? -4.115 -4.545 8.463 1.00 95.81 174 LEU A C 1
ATOM 1305 O O . LEU A 1 174 ? -3.013 -5.045 8.258 1.00 95.81 174 LEU A O 1
ATOM 1309 N N . LEU A 1 175 ? -4.511 -4.210 9.693 1.00 96.69 175 LEU A N 1
ATOM 1310 C CA . LEU A 1 175 ? -3.678 -4.422 10.882 1.00 96.69 175 LEU A CA 1
ATOM 1311 C C . LEU A 1 175 ? -3.375 -5.912 11.129 1.00 96.69 175 LEU A C 1
ATOM 1313 O O . LEU A 1 175 ? -2.246 -6.269 11.471 1.00 96.69 175 LEU A O 1
ATOM 1317 N N . ARG A 1 176 ? -4.352 -6.803 10.903 1.00 95.94 176 ARG A N 1
ATOM 1318 C CA . ARG A 1 176 ? -4.132 -8.264 10.965 1.00 95.94 176 ARG A CA 1
ATOM 1319 C C . ARG A 1 176 ? -3.225 -8.764 9.847 1.00 95.94 176 ARG A C 1
ATOM 1321 O O . ARG A 1 176 ? -2.434 -9.678 10.071 1.00 95.94 176 ARG A O 1
ATOM 1328 N N . GLU A 1 177 ? -3.337 -8.182 8.658 1.00 93.50 177 GLU A N 1
ATOM 1329 C CA . GLU A 1 177 ? -2.463 -8.495 7.528 1.00 93.50 177 GLU A CA 1
ATOM 1330 C C . GLU A 1 177 ? -1.012 -8.118 7.852 1.00 93.50 177 GLU A C 1
ATOM 1332 O O . GLU A 1 177 ? -0.142 -8.978 7.775 1.00 93.50 177 GLU A O 1
ATOM 1337 N N . LEU A 1 178 ? -0.768 -6.908 8.367 1.00 94.69 178 LEU A N 1
ATOM 1338 C CA . LEU A 1 178 ? 0.551 -6.482 8.854 1.00 94.69 178 LEU A CA 1
ATOM 1339 C C . LEU A 1 178 ? 1.102 -7.398 9.956 1.00 94.69 178 LEU A C 1
ATOM 1341 O O . LEU A 1 178 ? 2.261 -7.809 9.902 1.00 94.69 178 LEU A O 1
ATOM 1345 N N . SER A 1 179 ? 0.264 -7.753 10.934 1.00 94.19 179 SER A N 1
ATOM 1346 C CA . SER A 1 179 ? 0.615 -8.703 11.996 1.00 94.19 179 SER A CA 1
ATOM 1347 C C . SER A 1 179 ? 1.066 -10.055 11.428 1.00 94.19 179 SER A C 1
ATOM 1349 O O . SER A 1 179 ? 2.106 -10.584 11.829 1.00 94.19 179 SER A O 1
ATOM 1351 N N . THR A 1 180 ? 0.319 -10.586 10.457 1.00 92.81 180 THR A N 1
ATOM 1352 C CA . THR A 1 180 ? 0.613 -11.867 9.799 1.00 92.81 180 THR A CA 1
ATOM 1353 C C . THR A 1 180 ? 1.893 -11.787 8.970 1.00 92.81 180 THR A C 1
ATOM 1355 O O . THR A 1 180 ? 2.706 -12.709 8.999 1.00 92.81 180 THR A O 1
ATOM 1358 N N . THR A 1 181 ? 2.103 -10.682 8.256 1.00 91.06 181 THR A N 1
ATOM 1359 C CA . THR A 1 181 ? 3.300 -10.470 7.440 1.00 91.06 181 THR A CA 1
ATOM 1360 C C . THR A 1 181 ? 4.566 -10.438 8.290 1.00 91.06 181 THR A C 1
ATOM 1362 O O . THR A 1 181 ? 5.534 -11.118 7.950 1.00 91.06 181 THR A O 1
ATOM 1365 N N . LEU A 1 182 ? 4.549 -9.731 9.425 1.00 88.31 182 LEU A N 1
ATOM 1366 C CA . LEU A 1 182 ? 5.685 -9.716 10.350 1.00 88.31 182 LEU A CA 1
ATOM 1367 C C . LEU A 1 182 ? 5.963 -11.098 10.954 1.00 88.31 182 LEU A C 1
ATOM 1369 O O . LEU A 1 182 ? 7.124 -11.483 11.035 1.00 88.31 182 LEU A O 1
ATOM 1373 N N . ASP A 1 183 ? 4.925 -11.854 11.328 1.00 87.50 183 ASP A N 1
ATOM 1374 C CA . ASP A 1 183 ? 5.074 -13.192 11.928 1.00 87.50 183 ASP A CA 1
ATOM 1375 C C . ASP A 1 183 ? 5.626 -14.235 10.939 1.00 87.50 183 ASP A C 1
ATOM 1377 O O . ASP A 1 183 ? 6.418 -15.103 11.307 1.00 87.50 183 ASP A O 1
ATOM 1381 N N . LEU A 1 184 ? 5.220 -14.159 9.665 1.00 85.00 184 LEU A N 1
ATOM 1382 C CA . LEU A 1 184 ? 5.601 -15.143 8.646 1.00 85.00 184 LEU A CA 1
ATOM 1383 C C . LEU A 1 184 ? 6.912 -14.820 7.930 1.00 85.00 184 LEU A C 1
ATOM 1385 O O . LEU A 1 184 ? 7.615 -15.744 7.509 1.00 85.00 184 LEU A O 1
ATOM 1389 N N . HIS A 1 185 ? 7.208 -13.538 7.726 1.00 82.25 185 HIS A N 1
ATOM 1390 C CA . HIS A 1 185 ? 8.259 -13.115 6.803 1.00 82.25 185 HIS A CA 1
ATOM 1391 C C . HIS A 1 185 ? 9.403 -12.347 7.463 1.00 82.25 185 HIS A C 1
ATOM 1393 O O . HIS A 1 185 ? 10.408 -12.130 6.786 1.00 82.25 185 HIS A O 1
ATOM 1399 N N . ASP A 1 186 ? 9.286 -11.956 8.741 1.00 84.62 186 ASP A N 1
ATOM 1400 C CA . ASP A 1 186 ? 10.292 -11.151 9.454 1.00 84.62 186 ASP A CA 1
ATOM 1401 C C . ASP A 1 186 ? 10.754 -9.927 8.617 1.00 84.62 186 ASP A C 1
ATOM 1403 O O . ASP A 1 186 ? 11.926 -9.545 8.632 1.00 84.62 186 ASP A O 1
ATOM 1407 N N . THR A 1 187 ? 9.848 -9.337 7.825 1.00 84.06 187 THR A N 1
ATOM 1408 C CA . THR A 1 187 ? 10.159 -8.296 6.833 1.00 84.06 187 THR A CA 1
ATOM 1409 C C . THR A 1 187 ? 9.133 -7.171 6.856 1.00 84.06 187 THR A C 1
ATOM 1411 O O . THR A 1 187 ? 8.015 -7.344 7.344 1.00 84.06 187 THR A O 1
ATOM 1414 N N . THR A 1 188 ? 9.515 -6.010 6.332 1.00 87.62 188 THR A N 1
ATOM 1415 C CA . THR A 1 188 ? 8.634 -4.844 6.260 1.00 87.62 188 THR A CA 1
ATOM 1416 C C . THR A 1 188 ? 7.588 -5.009 5.163 1.00 87.62 188 THR A C 1
ATOM 1418 O O . THR A 1 188 ? 7.755 -5.776 4.212 1.00 87.62 188 THR A O 1
ATOM 1421 N N . ALA A 1 189 ? 6.491 -4.266 5.291 1.00 91.44 189 ALA A N 1
ATOM 1422 C CA . ALA A 1 189 ? 5.419 -4.226 4.302 1.00 91.44 189 ALA A CA 1
ATOM 1423 C C . ALA A 1 189 ? 4.967 -2.775 4.056 1.00 91.44 189 ALA A C 1
ATOM 1425 O O . ALA A 1 189 ? 3.855 -2.405 4.445 1.00 91.44 189 ALA A O 1
ATOM 1426 N N . PRO A 1 190 ? 5.812 -1.924 3.430 1.00 91.25 190 PRO A N 1
ATOM 1427 C CA . PRO A 1 190 ? 5.528 -0.497 3.260 1.00 91.25 190 PRO A CA 1
ATOM 1428 C C . PRO A 1 190 ? 4.247 -0.185 2.474 1.00 91.25 190 PRO A C 1
ATOM 1430 O O . PRO A 1 190 ? 3.729 0.928 2.490 1.00 91.25 190 PRO A O 1
ATOM 1433 N N . GLY A 1 191 ? 3.731 -1.156 1.720 1.00 91.75 191 GLY A N 1
ATOM 1434 C CA . GLY A 1 191 ? 2.469 -1.036 1.002 1.00 91.75 191 GLY A CA 1
ATOM 1435 C C . GLY A 1 191 ? 1.301 -1.255 1.930 1.00 91.75 191 GLY A C 1
ATOM 1436 O O . GLY A 1 191 ? 0.393 -0.428 1.967 1.00 91.75 191 GLY A O 1
ATOM 1437 N N . ALA A 1 192 ? 1.352 -2.324 2.717 1.00 93.31 192 ALA A N 1
ATOM 1438 C CA . ALA A 1 192 ? 0.345 -2.590 3.727 1.00 93.31 192 ALA A CA 1
ATOM 1439 C C . ALA A 1 192 ? 0.315 -1.489 4.805 1.00 93.31 192 ALA A C 1
ATOM 1441 O O . ALA A 1 192 ? -0.772 -1.076 5.215 1.00 93.31 192 ALA A O 1
ATOM 1442 N N . THR A 1 193 ? 1.461 -0.934 5.223 1.00 94.81 193 THR A N 1
ATOM 1443 C CA . THR A 1 193 ? 1.496 0.201 6.167 1.00 94.81 193 THR A CA 1
ATOM 1444 C C . THR A 1 193 ? 0.896 1.460 5.543 1.00 94.81 193 THR A C 1
ATOM 1446 O O . THR A 1 193 ? 0.027 2.082 6.155 1.00 94.81 193 THR A O 1
ATOM 1449 N N . ALA A 1 194 ? 1.253 1.795 4.298 1.00 93.62 194 ALA A N 1
ATOM 1450 C CA . ALA A 1 194 ? 0.658 2.914 3.571 1.00 93.62 194 ALA A CA 1
ATOM 1451 C C . ALA A 1 194 ? -0.863 2.753 3.399 1.00 93.62 194 ALA A C 1
ATOM 1453 O O . ALA A 1 194 ? -1.619 3.692 3.655 1.00 93.62 194 ALA A O 1
ATOM 1454 N N . ALA A 1 195 ? -1.330 1.556 3.035 1.00 93.44 195 ALA A N 1
ATOM 1455 C CA . ALA A 1 195 ? -2.755 1.252 2.927 1.00 93.44 195 ALA A CA 1
ATOM 1456 C C . ALA A 1 195 ? -3.467 1.389 4.277 1.00 93.44 195 ALA A C 1
ATOM 1458 O O . ALA A 1 195 ? -4.570 1.930 4.340 1.00 93.44 195 ALA A O 1
ATOM 1459 N N . THR A 1 196 ? -2.814 0.972 5.364 1.00 94.94 196 THR A N 1
ATOM 1460 C CA . THR A 1 196 ? -3.338 1.122 6.728 1.00 94.94 196 THR A CA 1
ATOM 1461 C C . THR A 1 196 ? -3.480 2.595 7.108 1.00 94.94 196 THR A C 1
ATOM 1463 O O . THR A 1 196 ? -4.516 2.968 7.651 1.00 94.94 196 THR A O 1
ATOM 1466 N N . ARG A 1 197 ? -2.515 3.462 6.759 1.00 94.44 197 ARG A N 1
ATOM 1467 C CA . ARG A 1 197 ? -2.633 4.920 6.976 1.00 94.44 197 ARG A CA 1
ATOM 1468 C C . ARG A 1 197 ? -3.805 5.513 6.196 1.00 94.44 197 ARG A C 1
ATOM 1470 O O . ARG A 1 197 ? -4.567 6.305 6.743 1.00 94.44 197 ARG A O 1
ATOM 1477 N N . VAL A 1 198 ? -3.971 5.127 4.928 1.00 92.50 198 VAL A N 1
ATOM 1478 C CA . VAL A 1 198 ? -5.099 5.588 4.099 1.00 92.50 198 VAL A CA 1
ATOM 1479 C C . VAL A 1 198 ? -6.433 5.153 4.708 1.00 92.50 198 VAL A C 1
ATOM 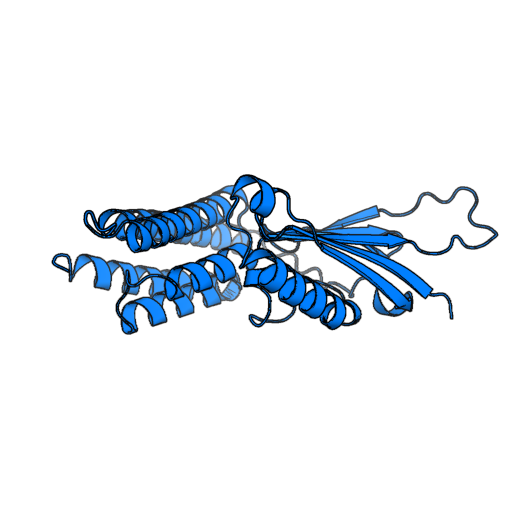1481 O O . VAL A 1 198 ? -7.326 5.984 4.850 1.00 92.50 198 VAL A O 1
ATOM 1484 N N . ALA A 1 199 ? -6.553 3.889 5.124 1.00 92.19 199 ALA A N 1
ATOM 1485 C CA . ALA A 1 199 ? -7.758 3.377 5.772 1.00 92.19 199 ALA A CA 1
ATOM 1486 C C . ALA A 1 199 ? -8.042 4.080 7.110 1.00 92.19 199 ALA A C 1
ATOM 1488 O O . ALA A 1 199 ? -9.180 4.457 7.370 1.00 92.19 199 ALA A O 1
ATOM 1489 N N . ALA A 1 200 ? -7.011 4.322 7.924 1.00 93.06 200 ALA A N 1
ATOM 1490 C CA . ALA A 1 200 ? -7.146 5.005 9.209 1.00 93.06 200 ALA A CA 1
ATOM 1491 C C . ALA A 1 200 ? -7.627 6.458 9.069 1.00 93.06 200 ALA A C 1
ATOM 1493 O O . ALA A 1 200 ? -8.383 6.926 9.911 1.00 93.06 200 ALA A O 1
ATOM 1494 N N . ARG A 1 201 ? -7.224 7.157 8.000 1.00 92.38 201 ARG A N 1
ATOM 1495 C CA . ARG A 1 201 ? -7.671 8.530 7.694 1.00 92.38 201 ARG A CA 1
ATOM 1496 C C . ARG A 1 201 ? -9.073 8.604 7.092 1.00 92.38 201 ARG A C 1
ATOM 1498 O O . ARG A 1 201 ? -9.675 9.673 7.112 1.00 92.38 201 ARG A O 1
ATOM 1505 N N . ALA A 1 202 ? -9.541 7.519 6.479 1.00 88.31 202 ALA A N 1
ATOM 1506 C CA . ALA A 1 202 ? -10.849 7.468 5.831 1.00 88.31 202 ALA A CA 1
ATOM 1507 C C . ALA A 1 202 ? -11.996 7.244 6.827 1.00 88.31 202 ALA A C 1
ATOM 1509 O O . ALA A 1 202 ? -13.127 7.624 6.528 1.00 88.31 202 ALA A O 1
ATOM 1510 N N . GLY A 1 203 ? -11.707 6.622 7.973 1.00 84.25 203 GLY A N 1
ATOM 1511 C CA . GLY A 1 203 ? -12.670 6.415 9.051 1.00 84.25 203 GLY A CA 1
ATOM 1512 C C . GLY A 1 203 ? -12.611 7.488 10.141 1.00 84.25 203 GLY A C 1
ATOM 1513 O O . GLY A 1 203 ? -11.649 8.246 10.255 1.00 84.25 203 GLY A O 1
ATOM 1514 N N . GLU A 1 204 ? -13.633 7.502 10.987 1.00 86.88 204 GLU A N 1
ATOM 1515 C CA . GLU A 1 204 ? -13.747 8.327 12.200 1.00 86.88 204 GLU A CA 1
ATOM 1516 C C . GLU A 1 204 ? -13.388 7.550 13.485 1.00 86.88 204 GLU A C 1
ATOM 1518 O O . GLU A 1 204 ? -13.517 8.049 14.603 1.00 86.88 204 GLU A O 1
ATOM 1523 N N . THR A 1 205 ? -12.881 6.327 13.323 1.00 86.44 205 THR A N 1
ATOM 1524 C CA . THR A 1 205 ? -12.544 5.366 14.385 1.00 86.44 205 THR A CA 1
ATOM 1525 C C . THR A 1 205 ? -11.563 5.898 15.449 1.00 86.44 205 THR A C 1
ATOM 1527 O O . THR A 1 205 ? -11.606 5.463 16.607 1.00 86.44 205 THR A O 1
ATOM 1530 N N . PHE A 1 206 ? -10.663 6.815 15.076 1.00 90.12 206 PHE A N 1
ATOM 1531 C CA . PHE A 1 206 ? -9.610 7.345 15.947 1.00 90.12 206 PHE A CA 1
ATOM 1532 C C . PHE A 1 206 ? -9.775 8.837 16.236 1.00 90.12 206 PHE A C 1
ATOM 1534 O O . PHE A 1 206 ? -10.062 9.646 15.354 1.00 90.12 206 PHE A O 1
ATOM 1541 N N . ALA A 1 207 ? -9.473 9.235 17.472 1.00 91.81 207 ALA A N 1
ATOM 1542 C CA . ALA A 1 207 ? -9.222 10.636 17.791 1.00 91.81 207 ALA A CA 1
ATOM 1543 C C . ALA A 1 207 ? -7.936 11.135 17.093 1.00 91.81 207 ALA A C 1
ATOM 1545 O O . ALA A 1 207 ? -7.026 10.340 16.865 1.00 91.81 207 ALA A O 1
ATOM 1546 N N . PRO A 1 208 ? -7.766 12.452 16.857 1.00 93.00 208 PRO A N 1
ATOM 1547 C CA . PRO A 1 208 ? -6.575 12.980 16.180 1.00 93.00 208 PRO A CA 1
ATOM 1548 C C . PRO A 1 208 ? -5.235 12.545 16.796 1.00 93.00 208 PRO A C 1
ATOM 1550 O O . PRO A 1 208 ? -4.307 12.220 16.068 1.00 93.00 208 PRO A O 1
ATOM 1553 N N . ALA A 1 209 ? -5.145 12.483 18.129 1.00 93.06 209 ALA A N 1
ATOM 1554 C CA . ALA A 1 209 ? -3.935 12.028 18.819 1.00 93.06 209 ALA A CA 1
ATOM 1555 C C . ALA A 1 209 ? -3.698 10.509 18.687 1.00 93.06 209 ALA A C 1
ATOM 1557 O O . ALA A 1 209 ? -2.556 10.069 18.636 1.00 93.06 209 ALA A O 1
ATOM 1558 N N . GLU A 1 210 ? -4.765 9.704 18.624 1.00 94.56 210 GLU A N 1
ATOM 1559 C CA . GLU A 1 210 ? -4.663 8.257 18.382 1.00 94.56 210 GLU A CA 1
ATOM 1560 C C . GLU A 1 210 ? -4.207 7.990 16.942 1.00 94.56 210 GLU A C 1
ATOM 1562 O O . GLU A 1 210 ? -3.341 7.149 16.708 1.00 94.56 210 GLU A O 1
ATOM 1567 N N . LEU A 1 211 ? -4.742 8.758 15.988 1.00 95.12 211 LEU A N 1
ATOM 1568 C CA . LEU A 1 211 ? -4.340 8.699 14.588 1.00 95.12 211 LEU A CA 1
ATOM 1569 C C . LEU A 1 211 ? -2.865 9.089 14.409 1.00 95.12 211 LEU A C 1
ATOM 1571 O O . LEU A 1 211 ? -2.142 8.398 13.701 1.00 95.12 211 LEU A O 1
ATOM 1575 N N . GLU A 1 212 ? -2.394 10.140 15.084 1.00 95.31 212 GLU A N 1
ATOM 1576 C CA . GLU A 1 212 ? -0.983 10.554 15.049 1.00 95.31 212 GLU A CA 1
ATOM 1577 C C . GLU A 1 212 ? -0.043 9.457 15.578 1.00 95.31 212 GLU A C 1
ATOM 1579 O O . GLU A 1 212 ? 0.980 9.160 14.954 1.00 95.31 212 GLU A O 1
ATOM 1584 N N . LEU A 1 213 ? -0.407 8.802 16.688 1.00 95.81 213 LEU A N 1
ATOM 1585 C CA . LEU A 1 213 ? 0.348 7.664 17.225 1.00 95.81 213 LEU A CA 1
ATOM 1586 C C . LEU A 1 213 ? 0.366 6.480 16.252 1.00 95.81 213 LEU A C 1
ATOM 1588 O O . LEU A 1 213 ? 1.418 5.875 16.045 1.00 95.81 213 LEU A O 1
ATOM 1592 N N . LEU A 1 214 ? -0.774 6.162 15.631 1.00 96.38 214 LEU A N 1
ATOM 1593 C CA . LEU A 1 214 ? -0.851 5.094 14.637 1.00 96.38 214 LEU A CA 1
ATOM 1594 C C . LEU A 1 214 ? 0.023 5.398 13.416 1.00 96.38 214 LEU A C 1
ATOM 1596 O O . LEU A 1 214 ? 0.771 4.536 12.964 1.00 96.38 214 LEU A O 1
ATOM 1600 N N . GLU A 1 215 ? -0.051 6.612 12.874 1.00 95.50 215 GLU A N 1
ATOM 1601 C CA . GLU A 1 215 ? 0.740 7.009 11.707 1.00 95.50 215 GLU A CA 1
ATOM 1602 C C . GLU A 1 215 ? 2.244 6.996 11.992 1.00 95.50 215 GLU A C 1
ATOM 1604 O O . GLU A 1 215 ? 3.024 6.565 11.138 1.00 95.50 215 GLU A O 1
ATOM 1609 N N . THR A 1 216 ? 2.637 7.408 13.199 1.00 96.44 216 THR A N 1
ATOM 1610 C CA . THR A 1 216 ? 4.024 7.331 13.674 1.00 96.44 216 THR A CA 1
ATOM 1611 C C . THR A 1 216 ? 4.486 5.877 13.716 1.00 96.44 216 THR A C 1
ATOM 1613 O O . THR A 1 216 ? 5.454 5.527 13.043 1.00 96.44 216 THR A O 1
ATOM 1616 N N . ALA A 1 217 ? 3.722 5.000 14.375 1.00 96.31 217 ALA A N 1
ATOM 1617 C CA . ALA A 1 217 ? 4.062 3.584 14.470 1.00 96.31 217 ALA A CA 1
ATOM 1618 C C . ALA A 1 217 ? 4.149 2.900 13.095 1.00 96.31 217 ALA A C 1
ATOM 1620 O O . ALA A 1 217 ? 5.044 2.099 12.841 1.00 96.31 217 ALA A O 1
ATOM 1621 N N . LEU A 1 218 ? 3.234 3.225 12.175 1.00 95.88 218 LEU A N 1
ATOM 1622 C CA . LEU A 1 218 ? 3.238 2.698 10.806 1.00 95.88 218 LEU A CA 1
ATOM 1623 C C . LEU A 1 218 ? 4.396 3.230 9.958 1.00 95.88 218 LEU A C 1
ATOM 1625 O O . LEU A 1 218 ? 4.694 2.637 8.927 1.00 95.88 218 LEU A O 1
ATOM 1629 N N . THR A 1 219 ? 4.996 4.361 10.324 1.00 94.12 219 THR A N 1
ATOM 1630 C CA . THR A 1 219 ? 6.202 4.881 9.663 1.00 94.12 219 THR A CA 1
ATOM 1631 C C . THR A 1 219 ? 7.434 4.151 10.186 1.00 94.12 219 THR A C 1
ATOM 1633 O O . THR A 1 219 ? 8.227 3.651 9.398 1.00 94.12 219 THR A O 1
ATOM 1636 N N . GLU A 1 220 ? 7.532 3.991 11.505 1.00 94.44 220 GLU A N 1
ATOM 1637 C CA . GLU A 1 220 ? 8.611 3.253 12.175 1.00 94.44 220 GLU A CA 1
ATOM 1638 C C . GLU A 1 220 ? 8.629 1.762 11.775 1.00 94.44 220 GLU A C 1
ATOM 1640 O O . GLU A 1 220 ? 9.678 1.125 11.741 1.00 94.44 220 GLU A O 1
ATOM 1645 N N . LEU A 1 221 ? 7.474 1.183 11.420 1.00 93.31 221 LEU A N 1
ATOM 1646 C CA . LEU A 1 221 ? 7.377 -0.186 10.896 1.00 93.31 221 LEU A CA 1
ATOM 1647 C C . LEU A 1 221 ? 8.024 -0.378 9.516 1.00 93.31 221 LEU A C 1
ATOM 1649 O O . LEU A 1 221 ? 8.373 -1.513 9.174 1.00 93.31 221 LEU A O 1
ATOM 1653 N N . ASP A 1 222 ? 8.199 0.694 8.740 1.00 91.12 222 ASP A N 1
ATOM 1654 C CA . ASP A 1 222 ? 8.797 0.629 7.402 1.00 91.12 222 ASP A CA 1
ATOM 1655 C C . ASP A 1 222 ? 10.329 0.468 7.449 1.00 91.12 222 ASP A C 1
ATOM 1657 O O . ASP A 1 222 ? 10.924 0.090 6.436 1.00 91.12 222 ASP A O 1
ATOM 1661 N N . ASP A 1 223 ? 10.964 0.678 8.613 1.00 88.88 223 ASP A N 1
ATOM 1662 C CA . ASP A 1 223 ? 12.402 0.487 8.836 1.00 88.88 223 ASP A CA 1
ATOM 1663 C C . ASP A 1 223 ? 12.670 -0.495 10.000 1.00 88.88 223 ASP A C 1
ATOM 1665 O O . ASP A 1 223 ? 12.390 -0.183 11.160 1.00 88.88 223 ASP A O 1
ATOM 1669 N N . PRO A 1 224 ? 13.291 -1.668 9.750 1.00 88.50 224 PRO A N 1
ATOM 1670 C CA . PRO A 1 224 ? 13.671 -2.605 10.808 1.00 88.50 224 PRO A CA 1
ATOM 1671 C C . PRO A 1 224 ? 14.550 -2.012 11.914 1.00 88.50 224 PRO A C 1
ATOM 1673 O O . PRO A 1 224 ? 14.561 -2.531 13.033 1.00 88.50 224 PRO A O 1
ATOM 1676 N N . ALA A 1 225 ? 15.304 -0.946 11.629 1.00 88.38 225 ALA A N 1
ATOM 1677 C CA . ALA A 1 225 ? 16.103 -0.250 12.632 1.00 88.38 225 ALA A CA 1
ATOM 1678 C C . ALA A 1 225 ? 15.241 0.509 13.659 1.00 88.38 225 ALA A C 1
ATOM 1680 O O . ALA A 1 225 ? 15.690 0.715 14.790 1.00 88.38 225 ALA A O 1
ATOM 1681 N N . GLU A 1 226 ? 14.013 0.880 13.295 1.00 92.44 226 GLU A N 1
ATOM 1682 C CA . GLU A 1 226 ? 13.078 1.665 14.109 1.00 92.44 226 GLU A CA 1
ATOM 1683 C C . GLU A 1 226 ? 11.994 0.804 14.778 1.00 92.44 226 GLU A C 1
ATOM 1685 O O . GLU A 1 226 ? 11.204 1.302 15.573 1.00 92.44 226 GLU A O 1
ATOM 1690 N N . TRP A 1 227 ? 11.997 -0.514 14.567 1.00 93.44 227 TRP A N 1
ATOM 1691 C CA . TRP A 1 227 ? 10.992 -1.436 15.111 1.00 93.44 227 TRP A CA 1
ATOM 1692 C C . TRP A 1 227 ? 10.811 -1.398 16.635 1.00 93.44 227 TRP A C 1
ATOM 1694 O O . TRP A 1 227 ? 9.719 -1.667 17.128 1.00 93.44 227 TRP A O 1
ATOM 1704 N N . SER A 1 228 ? 11.851 -1.055 17.399 1.00 91.94 228 SER A N 1
ATOM 1705 C CA . SER A 1 228 ? 11.704 -0.854 18.849 1.00 91.94 228 SER A CA 1
ATOM 1706 C C . SER A 1 228 ? 10.853 0.382 19.173 1.00 91.94 228 SER A C 1
ATOM 1708 O O . SER A 1 228 ? 10.087 0.352 20.127 1.00 91.94 228 SER A O 1
ATOM 1710 N N . LEU A 1 229 ? 10.965 1.450 18.375 1.00 94.69 229 LEU A N 1
ATOM 1711 C CA . LEU A 1 229 ? 10.145 2.658 18.514 1.00 94.69 229 LEU A CA 1
ATOM 1712 C C . LEU A 1 229 ? 8.697 2.367 18.109 1.00 94.69 229 LEU A C 1
ATOM 1714 O O . LEU A 1 229 ? 7.780 2.704 18.852 1.00 94.69 229 LEU A O 1
ATOM 1718 N N . ALA A 1 230 ? 8.505 1.614 17.019 1.00 95.31 230 ALA A N 1
ATOM 1719 C CA . ALA A 1 230 ? 7.182 1.143 16.613 1.00 95.31 230 ALA A CA 1
ATOM 1720 C C . ALA A 1 230 ? 6.471 0.364 17.737 1.00 95.31 230 ALA A C 1
ATOM 1722 O O . ALA A 1 230 ? 5.262 0.508 17.923 1.00 95.31 230 ALA A O 1
ATOM 1723 N N . GLU A 1 231 ? 7.205 -0.449 18.509 1.00 94.00 231 GLU A N 1
ATOM 1724 C CA . GLU A 1 231 ? 6.656 -1.193 19.653 1.00 94.00 231 GLU A CA 1
ATOM 1725 C C . GLU A 1 231 ? 6.136 -0.229 20.731 1.00 94.00 231 GLU A C 1
ATOM 1727 O O . GLU A 1 231 ? 4.995 -0.370 21.177 1.00 94.00 231 GLU A O 1
ATOM 1732 N N . GLU A 1 232 ? 6.930 0.784 21.090 1.00 94.62 232 GLU A N 1
ATOM 1733 C CA . GLU A 1 232 ? 6.570 1.817 22.071 1.00 94.62 232 GLU A CA 1
ATOM 1734 C C . GLU A 1 232 ? 5.367 2.664 21.611 1.00 94.62 232 GLU A C 1
ATOM 1736 O O . GLU A 1 232 ? 4.451 2.939 22.399 1.00 94.62 232 GLU A O 1
ATOM 1741 N N . SER A 1 233 ? 5.328 3.039 20.329 1.00 96.31 233 SER A N 1
ATOM 1742 C CA . SER A 1 233 ? 4.223 3.790 19.724 1.00 96.31 233 SER A CA 1
ATOM 1743 C C . SER A 1 233 ? 2.919 2.982 19.736 1.00 96.31 233 SER A C 1
ATOM 1745 O O . SER A 1 233 ? 1.868 3.500 20.132 1.00 96.31 233 SER A O 1
ATOM 1747 N N . LEU A 1 234 ? 2.970 1.690 19.381 1.00 95.62 234 LEU A N 1
ATOM 1748 C CA . LEU A 1 234 ? 1.802 0.802 19.414 1.00 95.62 234 LEU A CA 1
ATOM 1749 C C . LEU A 1 234 ? 1.309 0.541 20.843 1.00 95.62 234 LEU A C 1
ATOM 1751 O O . LEU A 1 234 ? 0.100 0.530 21.074 1.00 95.62 234 LEU A O 1
ATOM 1755 N N . GLU A 1 235 ? 2.209 0.354 21.812 1.00 94.38 235 GLU A N 1
ATOM 1756 C CA . GLU A 1 235 ? 1.835 0.170 23.222 1.00 94.38 235 GLU A CA 1
ATOM 1757 C C . GLU A 1 235 ? 1.154 1.425 23.795 1.00 94.38 235 GLU A C 1
ATOM 1759 O O . GLU A 1 235 ? 0.134 1.337 24.493 1.00 94.38 235 GLU A O 1
ATOM 1764 N N . SER A 1 236 ? 1.672 2.604 23.442 1.00 94.56 236 SER A N 1
ATOM 1765 C CA . SER A 1 236 ? 1.081 3.893 23.812 1.00 94.56 236 SER A CA 1
ATOM 1766 C C . SER A 1 236 ? -0.327 4.050 23.234 1.00 94.56 236 SER A C 1
ATOM 1768 O O . SER A 1 236 ? -1.255 4.425 23.957 1.00 94.56 236 SER A O 1
ATOM 1770 N N . LEU A 1 237 ? -0.510 3.698 21.956 1.00 95.38 237 LEU A N 1
ATOM 1771 C CA . LEU A 1 237 ? -1.816 3.707 21.299 1.00 95.38 237 LEU A CA 1
ATOM 1772 C C . LEU A 1 237 ? -2.792 2.730 21.968 1.00 95.38 237 LEU A C 1
ATOM 1774 O O . LEU A 1 237 ? -3.891 3.129 22.343 1.00 95.38 237 LEU A O 1
ATOM 1778 N N . LEU A 1 238 ? -2.394 1.476 22.189 1.00 94.25 238 LEU A N 1
ATOM 1779 C CA . LEU A 1 238 ? -3.231 0.474 22.862 1.00 94.25 238 LEU A CA 1
ATOM 1780 C C . LEU A 1 238 ? -3.689 0.943 24.247 1.00 94.25 238 LEU A C 1
ATOM 1782 O O . LEU A 1 238 ? -4.863 0.810 24.599 1.00 94.25 238 LEU A O 1
ATOM 1786 N N . THR A 1 239 ? -2.785 1.547 25.016 1.00 93.25 239 THR A N 1
ATOM 1787 C CA . THR A 1 239 ? -3.104 2.105 26.334 1.00 93.25 239 THR A CA 1
ATOM 1788 C C . THR A 1 239 ? -4.133 3.232 26.237 1.00 93.25 239 THR A C 1
ATOM 1790 O O . THR A 1 239 ? -5.067 3.280 27.045 1.00 93.25 239 THR A O 1
ATOM 1793 N N . ALA A 1 240 ? -4.001 4.118 25.244 1.00 91.06 240 ALA A N 1
ATOM 1794 C CA . ALA A 1 240 ? -4.964 5.188 24.994 1.00 91.06 240 ALA A CA 1
ATOM 1795 C C . ALA A 1 240 ? -6.353 4.629 24.642 1.00 91.06 240 ALA A C 1
ATOM 1797 O O . ALA A 1 240 ? -7.344 5.046 25.245 1.00 91.06 240 ALA A O 1
ATOM 1798 N N . LEU A 1 241 ? -6.412 3.624 23.760 1.00 88.44 241 LEU A N 1
ATOM 1799 C CA . LEU A 1 241 ? -7.665 3.006 23.319 1.00 88.44 241 LEU A CA 1
ATOM 1800 C C . LEU A 1 241 ? -8.409 2.304 24.463 1.00 88.44 241 LEU A C 1
ATOM 1802 O O . LEU A 1 241 ? -9.627 2.436 24.576 1.00 88.44 241 LEU A O 1
ATOM 1806 N N . ILE A 1 242 ? -7.683 1.586 25.327 1.00 84.31 242 ILE A N 1
ATOM 1807 C CA . ILE A 1 242 ? -8.252 0.864 26.479 1.00 84.31 242 ILE A CA 1
ATOM 1808 C C . ILE A 1 242 ? -8.727 1.834 27.567 1.00 84.31 242 ILE A C 1
ATOM 1810 O O . ILE A 1 242 ? -9.713 1.569 28.252 1.00 84.31 242 ILE A O 1
ATOM 1814 N N . SER A 1 243 ? -8.038 2.964 27.735 1.00 82.81 243 SER A N 1
ATOM 1815 C CA . SER A 1 243 ? -8.375 3.958 28.761 1.00 82.81 243 SER A CA 1
ATOM 1816 C C . SER A 1 243 ? -9.632 4.773 28.426 1.00 82.81 243 SER A C 1
ATOM 1818 O O . SER A 1 243 ? -10.148 5.471 29.300 1.00 82.81 243 SER A O 1
ATOM 1820 N N . GLN A 1 244 ? -10.134 4.694 27.188 1.00 70.06 244 GLN A N 1
ATOM 1821 C CA . GLN A 1 244 ? -11.341 5.387 26.725 1.00 70.06 244 GLN A CA 1
ATOM 1822 C C . GLN A 1 244 ? -12.327 4.417 26.040 1.00 70.06 244 GLN A C 1
ATOM 1824 O O . GLN A 1 244 ? -12.513 4.496 24.827 1.00 70.06 244 GLN A O 1
ATOM 1829 N N . PRO A 1 245 ? -12.966 3.499 26.791 1.00 58.16 245 PRO A N 1
ATOM 1830 C CA . PRO A 1 245 ? -13.846 2.482 26.209 1.00 58.16 245 PRO A CA 1
ATOM 1831 C C . PRO A 1 245 ? -15.226 3.007 25.771 1.00 58.16 245 PRO A C 1
ATOM 1833 O O . PRO A 1 245 ? -15.885 2.342 24.983 1.00 58.16 245 PRO A O 1
ATOM 1836 N N . ASP A 1 246 ? -15.666 4.175 26.257 1.00 53.31 246 ASP A N 1
ATOM 1837 C CA . ASP A 1 246 ? -17.049 4.666 26.103 1.00 53.31 246 ASP A CA 1
ATOM 1838 C C . ASP A 1 246 ? -17.210 5.752 25.014 1.00 53.31 246 ASP A C 1
ATOM 1840 O O . ASP A 1 246 ? -17.844 6.786 25.251 1.00 53.31 246 ASP A O 1
ATOM 1844 N N . ARG A 1 247 ? -16.614 5.559 23.833 1.00 55.31 247 ARG A N 1
ATOM 1845 C CA . ARG A 1 247 ? -16.901 6.385 22.646 1.00 55.31 247 ARG A CA 1
ATOM 1846 C C . ARG A 1 247 ? -17.696 5.612 21.614 1.00 55.31 247 ARG A C 1
ATOM 1848 O O . ARG A 1 247 ? -17.339 4.439 21.382 1.00 55.31 247 ARG A O 1
#

Radius of gyration: 20.57 Å; chains: 1; bounding box: 51×32×62 Å